Protein AF-A0A812B957-F1 (afdb_monomer_lite)

Organism: Acanthosepion pharaonis (NCBI:txid158019)

pLDDT: mean 71.08, std 25.51, range [27.3, 97.44]

Secondary structure (DSSP, 8-state):
-PPPPHHHHHHHHHHHHHHHHHHHHHHHHHHS-HHHHHHHS-HHHHHHHHHHHHHHHHHHHHHHHHHTT--GGGTTHHHHHHHHHHHHHHHHHHHHHHHSPPP-HHHHHHHHHHHHHHHHHHHHHTTS---------------------------------S--SS---S--------------------

Radius of gyration: 36.89 Å; chains: 1; bounding box: 122×68×80 Å

Structure (mmCIF, N/CA/C/O backbone):
data_AF-A0A812B957-F1
#
_entry.id   AF-A0A812B957-F1
#
loop_
_atom_site.group_PDB
_atom_site.id
_atom_site.type_symbol
_atom_site.label_atom_id
_atom_site.label_alt_id
_atom_site.label_comp_id
_atom_site.label_asym_id
_atom_site.label_entity_id
_atom_site.label_seq_id
_atom_site.pdbx_PDB_ins_code
_atom_site.Cartn_x
_atom_site.Cartn_y
_atom_site.Cartn_z
_atom_site.occupancy
_atom_site.B_iso_or_equiv
_atom_site.auth_seq_id
_atom_site.auth_comp_id
_atom_site.auth_asym_id
_atom_site.auth_atom_id
_atom_site.pdbx_PDB_model_num
ATOM 1 N N . MET A 1 1 ? -21.033 13.337 32.435 1.00 43.12 1 MET A N 1
ATOM 2 C CA . MET A 1 1 ? -20.488 12.482 31.359 1.00 43.12 1 MET A CA 1
ATOM 3 C C . MET A 1 1 ? -20.716 11.052 31.798 1.00 43.12 1 MET A C 1
ATOM 5 O O . MET A 1 1 ? -20.382 10.758 32.932 1.00 43.12 1 MET A O 1
ATOM 9 N N . LYS A 1 2 ? -21.386 10.216 30.996 1.00 62.38 2 LYS A N 1
ATOM 10 C CA . LYS A 1 2 ? -21.553 8.799 31.351 1.00 62.38 2 LYS A CA 1
ATOM 11 C C . LYS A 1 2 ? -20.165 8.168 31.357 1.00 62.38 2 LYS A C 1
ATOM 13 O O . LYS A 1 2 ? -19.457 8.307 30.361 1.00 62.38 2 LYS A O 1
ATOM 18 N N . ASP A 1 3 ? -19.783 7.557 32.470 1.00 81.88 3 ASP A N 1
ATOM 19 C CA . ASP A 1 3 ? -18.503 6.872 32.589 1.00 81.88 3 ASP A CA 1
ATOM 20 C C . ASP A 1 3 ? -18.354 5.844 31.466 1.00 81.88 3 ASP A C 1
ATOM 22 O O . ASP A 1 3 ? -19.276 5.077 31.172 1.00 81.88 3 ASP A O 1
ATOM 26 N N . ILE A 1 4 ? -17.200 5.875 30.799 1.00 83.06 4 ILE A N 1
ATOM 27 C CA . ILE A 1 4 ? -16.854 4.894 29.771 1.00 83.06 4 ILE A CA 1
ATOM 28 C C . ILE A 1 4 ? -16.845 3.512 30.449 1.00 83.06 4 ILE A C 1
ATOM 30 O O . ILE A 1 4 ? -16.184 3.378 31.488 1.00 83.06 4 ILE A O 1
ATOM 34 N N . PRO A 1 5 ? -17.542 2.499 29.893 1.00 89.56 5 PRO A N 1
ATOM 35 C CA . PRO A 1 5 ? -17.554 1.143 30.440 1.00 89.56 5 PRO A CA 1
ATOM 36 C C . PRO A 1 5 ? -16.132 0.630 30.685 1.00 89.56 5 PRO A C 1
ATOM 38 O O . PRO A 1 5 ? -15.251 0.830 29.843 1.00 89.56 5 PRO A O 1
ATOM 41 N N . SER A 1 6 ? -15.890 -0.005 31.834 1.00 85.81 6 SER A N 1
ATOM 42 C CA . SER A 1 6 ? -14.558 -0.498 32.219 1.00 85.81 6 SER A CA 1
ATOM 43 C C . SER A 1 6 ? -13.966 -1.457 31.191 1.00 85.81 6 SER A C 1
ATOM 45 O O . SER A 1 6 ? -12.766 -1.414 30.946 1.00 85.81 6 SER A O 1
ATOM 47 N N . GLU A 1 7 ? -14.812 -2.238 30.523 1.00 87.44 7 GLU A N 1
ATOM 48 C CA . GLU A 1 7 ? -14.444 -3.206 29.488 1.00 87.44 7 GLU A CA 1
ATOM 49 C C . GLU A 1 7 ? -13.836 -2.540 28.241 1.00 87.44 7 GLU A C 1
ATOM 51 O O . GLU A 1 7 ? -13.095 -3.170 27.488 1.00 87.44 7 GLU A O 1
ATOM 56 N N . LEU A 1 8 ? -14.145 -1.259 28.004 1.00 88.94 8 LEU A N 1
ATOM 57 C CA . LEU A 1 8 ? -13.665 -0.510 26.842 1.00 88.94 8 LEU A CA 1
ATOM 58 C C . LEU A 1 8 ? -12.416 0.318 27.136 1.00 88.94 8 LEU A C 1
ATOM 60 O O . LEU A 1 8 ? -11.743 0.735 26.193 1.00 88.94 8 LEU A O 1
ATOM 64 N N . LYS A 1 9 ? -12.094 0.553 28.414 1.00 90.50 9 LYS A N 1
ATOM 65 C CA . LYS A 1 9 ? -10.955 1.394 28.808 1.00 90.50 9 LYS A CA 1
ATOM 66 C C . LYS A 1 9 ? -9.638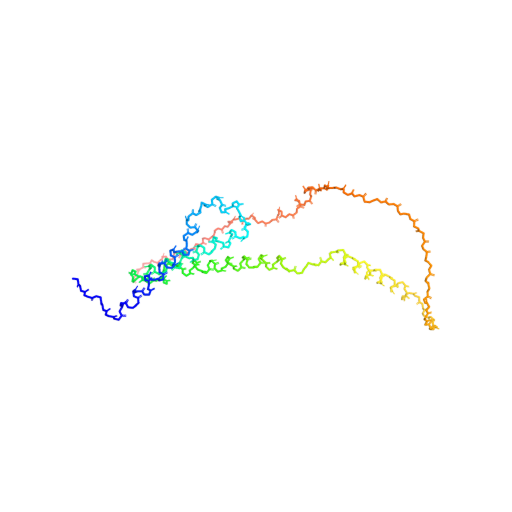 0.822 28.292 1.00 90.50 9 LYS A C 1
ATOM 68 O O . LYS A 1 9 ? -8.868 1.560 27.686 1.00 90.50 9 LYS A O 1
ATOM 73 N N . ASP A 1 10 ? -9.441 -0.487 28.425 1.00 92.12 10 ASP A N 1
ATOM 74 C CA . ASP A 1 10 ? -8.227 -1.160 27.950 1.00 92.12 10 ASP A CA 1
ATOM 75 C C . ASP A 1 10 ? -8.121 -1.121 26.420 1.00 92.12 10 ASP A C 1
ATOM 77 O O . ASP A 1 10 ? -7.070 -0.813 25.863 1.00 92.12 10 ASP A O 1
ATOM 81 N N . SER A 1 11 ? -9.231 -1.369 25.717 1.00 90.94 11 SER A N 1
ATOM 82 C CA . SER A 1 11 ? -9.268 -1.304 24.248 1.00 90.94 11 SER A CA 1
ATOM 83 C C . SER A 1 11 ? -8.977 0.106 23.729 1.00 90.94 11 SER A C 1
ATOM 85 O O . SER A 1 11 ? -8.295 0.263 22.716 1.00 90.94 11 SER A O 1
ATOM 87 N N . LEU A 1 12 ? -9.472 1.133 24.425 1.00 91.69 12 LEU A N 1
ATOM 88 C CA . LEU A 1 12 ? -9.232 2.529 24.081 1.00 91.69 12 LEU A CA 1
ATOM 89 C C . LEU A 1 12 ? -7.782 2.939 24.358 1.00 91.69 12 LEU A C 1
ATOM 91 O O . LEU A 1 12 ? -7.172 3.574 23.502 1.00 91.69 12 LEU A O 1
ATOM 95 N N . ALA A 1 13 ? -7.220 2.532 25.499 1.00 93.19 13 ALA A N 1
ATOM 96 C CA . ALA A 1 13 ? -5.814 2.767 25.825 1.00 93.19 13 ALA A CA 1
ATOM 97 C C . ALA A 1 13 ? -4.881 2.108 24.793 1.00 93.19 13 ALA A C 1
ATOM 99 O O . ALA A 1 13 ? -3.952 2.742 24.297 1.00 93.19 13 ALA A O 1
ATOM 100 N N . ASN A 1 14 ? -5.183 0.871 24.387 1.00 94.56 14 ASN A N 1
ATOM 101 C CA . ASN A 1 14 ? -4.431 0.171 23.344 1.00 94.56 14 ASN A CA 1
ATOM 102 C C . ASN A 1 14 ? -4.531 0.871 21.980 1.00 94.56 14 ASN A C 1
ATOM 104 O O . ASN A 1 14 ? -3.543 0.937 21.244 1.00 94.56 14 ASN A O 1
ATOM 108 N N . LEU A 1 15 ? -5.714 1.387 21.625 1.00 92.75 15 LEU A N 1
ATOM 109 C CA . LEU A 1 15 ? -5.907 2.139 20.385 1.00 92.75 15 LEU A CA 1
ATOM 110 C C . LEU A 1 15 ? -5.091 3.438 20.395 1.00 92.75 15 LEU A C 1
ATOM 112 O O . LEU A 1 15 ? -4.411 3.726 19.413 1.00 92.75 15 LEU A O 1
ATOM 116 N N . ASP A 1 16 ? -5.130 4.188 21.494 1.00 94.12 16 ASP A N 1
ATOM 117 C CA . ASP A 1 16 ? -4.388 5.441 21.665 1.00 94.12 16 ASP A CA 1
ATOM 118 C C . ASP A 1 16 ? -2.869 5.225 21.593 1.00 94.12 16 ASP A C 1
ATOM 120 O O . ASP A 1 16 ? -2.165 5.903 20.837 1.00 94.12 16 ASP A O 1
ATOM 124 N N . GLN A 1 17 ? -2.367 4.188 22.273 1.00 96.88 17 GLN A N 1
ATOM 125 C CA . GLN A 1 17 ? -0.964 3.789 22.185 1.00 96.88 17 GLN A CA 1
ATOM 126 C C . GLN A 1 17 ? -0.577 3.395 20.752 1.00 96.88 17 GLN A C 1
ATOM 128 O O . GLN A 1 17 ? 0.467 3.818 20.254 1.00 96.88 17 GLN A O 1
ATOM 133 N N . SER A 1 18 ? -1.425 2.624 20.064 1.00 95.00 18 SER A N 1
ATOM 134 C CA . SER A 1 18 ? -1.177 2.207 18.678 1.00 95.00 18 SER A CA 1
ATOM 135 C C . SER A 1 18 ? -1.152 3.398 17.714 1.00 95.00 18 SER A C 1
ATOM 137 O O . SER A 1 18 ? -0.324 3.438 16.805 1.00 95.00 18 SER A O 1
ATOM 139 N N . LEU A 1 19 ? -2.034 4.385 17.906 1.00 93.88 19 LEU A N 1
ATOM 140 C CA . LEU A 1 19 ? -2.069 5.611 17.100 1.00 93.88 19 LEU A CA 1
ATOM 141 C C . LEU A 1 19 ? -0.861 6.513 17.372 1.00 93.88 19 LEU A C 1
ATOM 143 O O . LEU A 1 19 ? -0.309 7.078 16.427 1.00 93.88 19 LEU A O 1
ATOM 147 N N . SER A 1 20 ? -0.415 6.599 18.625 1.00 95.50 20 SER A N 1
ATOM 148 C CA . SER A 1 20 ? 0.797 7.336 19.002 1.00 95.50 20 SER A CA 1
ATOM 149 C C . SER A 1 20 ? 2.038 6.734 18.339 1.00 95.50 20 SER A C 1
ATOM 151 O O . SER A 1 20 ? 2.768 7.433 17.635 1.00 95.50 20 SER A O 1
ATOM 153 N N . GLN A 1 21 ? 2.210 5.411 18.442 1.00 95.50 21 GLN A N 1
ATOM 154 C CA . GLN A 1 21 ? 3.292 4.685 17.763 1.00 95.50 21 GLN A CA 1
ATOM 155 C C . GLN A 1 21 ? 3.228 4.848 16.242 1.00 95.50 21 GLN A C 1
ATOM 157 O O . GLN A 1 21 ? 4.256 4.977 15.576 1.00 95.50 21 GLN A O 1
ATOM 162 N N . LEU A 1 22 ? 2.027 4.838 15.660 1.00 93.06 22 LEU A N 1
ATOM 163 C CA . LEU A 1 22 ? 1.859 5.082 14.233 1.00 93.06 22 LEU A CA 1
ATOM 164 C C . LEU A 1 22 ? 2.339 6.491 13.854 1.00 93.06 22 LEU A C 1
ATOM 166 O O . LEU A 1 22 ? 3.080 6.634 12.886 1.00 93.06 22 LEU A O 1
ATOM 170 N N . GLY A 1 23 ? 1.965 7.519 14.618 1.00 91.50 23 GLY A N 1
ATOM 171 C CA . GLY A 1 23 ? 2.410 8.894 14.386 1.00 91.50 23 GLY A CA 1
ATOM 172 C C . GLY A 1 23 ? 3.934 9.035 14.413 1.00 91.50 23 GLY A C 1
ATOM 173 O O . GLY A 1 23 ? 4.514 9.625 13.500 1.00 91.50 23 GLY A O 1
ATOM 174 N N . GLU A 1 24 ? 4.590 8.425 15.399 1.00 94.12 24 GLU A N 1
ATOM 175 C CA . GLU A 1 24 ? 6.054 8.418 15.518 1.00 94.12 24 GLU A CA 1
ATOM 176 C C . GLU A 1 24 ? 6.730 7.733 14.323 1.00 94.12 24 GLU A C 1
ATOM 178 O O . GLU A 1 24 ? 7.650 8.292 13.723 1.00 94.12 24 GLU A O 1
ATOM 183 N N . ASN A 1 25 ? 6.227 6.566 13.912 1.00 91.19 25 ASN A N 1
ATOM 184 C CA . ASN A 1 25 ? 6.769 5.816 12.776 1.00 91.19 25 ASN A CA 1
ATOM 185 C C . ASN A 1 25 ? 6.595 6.547 11.431 1.00 91.19 25 ASN A C 1
ATOM 187 O O . ASN A 1 25 ? 7.415 6.381 10.527 1.00 91.19 25 ASN A O 1
ATOM 191 N N . PHE A 1 26 ? 5.539 7.354 11.280 1.00 89.25 26 PHE A N 1
ATOM 192 C CA . PHE A 1 26 ? 5.269 8.124 10.058 1.00 89.25 26 PHE A CA 1
ATOM 193 C C . PHE A 1 26 ? 5.920 9.512 10.050 1.00 89.25 26 PHE A C 1
ATOM 195 O O . PHE A 1 26 ? 6.087 10.088 8.974 1.00 89.25 26 PHE A O 1
ATOM 202 N N . SER A 1 27 ? 6.340 10.029 11.208 1.00 90.06 27 SER A N 1
ATOM 203 C CA . SER A 1 27 ? 7.040 11.311 11.353 1.00 90.06 27 SER A CA 1
ATOM 204 C C . SER A 1 27 ? 8.158 11.552 10.320 1.00 90.06 27 SER A C 1
ATOM 206 O O . SER A 1 27 ? 8.120 12.592 9.652 1.00 90.06 27 SER A O 1
ATOM 208 N N . PRO A 1 28 ? 9.107 10.620 10.076 1.00 88.06 28 PRO A N 1
ATOM 209 C CA . PRO A 1 28 ? 10.160 10.839 9.079 1.00 88.06 28 PRO A CA 1
ATOM 210 C C . PRO A 1 28 ? 9.620 10.953 7.645 1.00 88.06 28 PRO A C 1
ATOM 212 O O . PRO A 1 28 ? 10.145 11.720 6.839 1.00 88.06 28 PRO A O 1
ATOM 215 N N . LEU A 1 29 ? 8.552 10.223 7.318 1.00 83.50 29 LEU A N 1
ATOM 216 C CA . LEU A 1 29 ? 7.937 10.259 5.992 1.00 83.50 29 LEU A CA 1
ATOM 217 C C . LEU A 1 29 ? 7.136 11.550 5.780 1.00 83.50 29 LEU A C 1
ATOM 219 O O . LEU A 1 29 ? 7.161 12.108 4.690 1.00 83.50 29 LEU A O 1
ATOM 223 N N . LEU A 1 30 ? 6.451 12.043 6.814 1.00 85.31 30 LEU A N 1
ATOM 224 C CA . LEU A 1 30 ? 5.652 13.272 6.743 1.00 85.31 30 LEU A CA 1
ATOM 225 C C . LEU A 1 30 ? 6.501 14.549 6.821 1.00 85.31 30 LEU A C 1
ATOM 227 O O . LEU A 1 30 ? 6.099 15.579 6.286 1.00 85.31 30 LEU A O 1
ATOM 231 N N . SER A 1 31 ? 7.666 14.484 7.470 1.00 87.00 31 SER A N 1
ATOM 232 C CA . SER A 1 31 ? 8.586 15.623 7.610 1.00 87.00 31 SER A CA 1
ATOM 233 C C . SER A 1 31 ? 9.463 15.847 6.375 1.00 87.00 31 SER A C 1
ATOM 235 O O . SER A 1 31 ? 10.067 16.908 6.233 1.00 87.00 31 SER A O 1
ATOM 237 N N . THR A 1 32 ? 9.567 14.858 5.486 1.00 82.38 32 THR A N 1
ATOM 238 C CA . THR A 1 32 ? 10.382 14.953 4.271 1.00 82.38 32 THR A CA 1
ATOM 239 C C . THR A 1 32 ? 9.562 15.498 3.104 1.00 82.38 32 THR A C 1
ATOM 241 O O . THR A 1 32 ? 8.434 15.079 2.847 1.00 82.38 32 THR A O 1
ATOM 244 N N . VAL A 1 33 ? 10.132 16.444 2.354 1.00 79.56 33 VAL A N 1
ATOM 245 C CA . VAL A 1 33 ? 9.499 16.961 1.135 1.00 79.56 33 VAL A CA 1
ATOM 246 C C . VAL A 1 33 ? 9.547 15.873 0.058 1.00 79.56 33 VAL A C 1
ATOM 248 O O . VAL A 1 33 ? 10.618 15.346 -0.239 1.00 79.56 33 VAL A O 1
ATOM 251 N N . GLN A 1 34 ? 8.412 15.562 -0.582 1.00 75.81 34 GLN A N 1
ATOM 252 C CA . GLN A 1 34 ? 8.343 14.514 -1.619 1.00 75.81 34 GLN A CA 1
ATOM 253 C C . GLN A 1 34 ? 9.386 14.690 -2.736 1.00 75.81 34 GLN A C 1
ATOM 255 O O . GLN A 1 34 ? 9.942 13.706 -3.210 1.00 75.81 34 GLN A O 1
ATOM 260 N N . SER A 1 35 ? 9.689 15.933 -3.122 1.00 75.69 35 SER A N 1
ATOM 261 C CA . SER A 1 35 ? 10.716 16.254 -4.125 1.00 75.69 35 SER A CA 1
ATOM 262 C C . SER A 1 35 ? 12.117 15.768 -3.720 1.00 75.69 35 SER A C 1
ATOM 264 O O . SER A 1 35 ? 12.857 15.221 -4.534 1.00 75.69 35 SER A O 1
ATOM 266 N N . GLU A 1 36 ? 12.473 15.891 -2.438 1.00 79.44 36 GLU A N 1
ATOM 267 C CA . GLU A 1 36 ? 13.758 15.407 -1.920 1.00 79.44 36 GLU A CA 1
ATOM 268 C C . GLU A 1 36 ? 13.812 13.885 -1.808 1.00 79.44 36 GLU A C 1
ATOM 270 O O . GLU A 1 36 ? 14.880 13.284 -1.900 1.00 79.44 36 GLU A O 1
ATOM 275 N N . LEU A 1 37 ? 12.663 13.251 -1.587 1.00 78.12 37 LEU A N 1
ATOM 276 C CA . LEU A 1 37 ? 12.558 11.800 -1.541 1.00 78.12 37 LEU A CA 1
ATOM 277 C C . LEU A 1 37 ? 12.755 11.214 -2.950 1.00 78.12 37 LEU A C 1
ATOM 279 O O . LEU A 1 37 ? 13.508 10.259 -3.132 1.00 78.12 37 LEU A O 1
ATOM 283 N N . GLN A 1 38 ? 12.161 11.851 -3.962 1.00 76.69 38 GLN A N 1
ATOM 284 C CA . GLN A 1 38 ? 12.287 11.464 -5.372 1.00 76.69 38 GLN A CA 1
ATOM 285 C C . GLN A 1 38 ? 13.713 11.582 -5.918 1.00 76.69 38 GLN A C 1
ATOM 287 O O . GLN A 1 38 ? 14.093 10.796 -6.781 1.00 76.69 38 GLN A O 1
ATOM 292 N N . SER A 1 39 ? 14.514 12.530 -5.425 1.00 82.12 39 SER A N 1
ATOM 293 C CA . SER A 1 39 ? 15.904 12.683 -5.872 1.00 82.12 39 SER A CA 1
ATOM 294 C C . SER A 1 39 ? 16.872 11.684 -5.230 1.00 82.12 39 SER A C 1
ATOM 296 O O . SER A 1 39 ? 17.929 11.415 -5.798 1.00 82.12 39 SER A O 1
ATOM 298 N N . LYS A 1 40 ? 16.529 11.122 -4.063 1.00 85.19 40 LYS A N 1
ATOM 299 C CA . LYS A 1 40 ? 17.400 10.217 -3.289 1.00 85.19 40 LYS A CA 1
ATOM 300 C C . LYS A 1 40 ? 17.150 8.731 -3.562 1.00 85.19 40 LYS A C 1
ATOM 302 O O . LYS A 1 40 ? 18.025 7.917 -3.281 1.00 85.19 40 LYS A O 1
ATOM 307 N N . LEU A 1 41 ? 15.968 8.365 -4.060 1.00 86.62 41 LEU A N 1
ATOM 308 C CA . LEU A 1 41 ? 15.533 6.971 -4.200 1.00 86.62 41 LEU A CA 1
ATOM 309 C C . LEU A 1 41 ? 15.565 6.488 -5.648 1.00 86.62 41 LEU A C 1
ATOM 311 O O . LEU A 1 41 ? 15.236 7.217 -6.583 1.00 86.62 41 LEU A O 1
ATOM 315 N N . ASN A 1 42 ? 15.881 5.204 -5.835 1.00 90.56 42 ASN A N 1
ATOM 316 C CA . ASN A 1 42 ? 15.694 4.572 -7.135 1.00 90.56 42 ASN A CA 1
ATOM 317 C C . ASN A 1 42 ? 14.196 4.503 -7.486 1.00 90.56 42 ASN A C 1
ATOM 319 O O . ASN A 1 42 ? 13.376 4.291 -6.589 1.00 90.56 42 ASN A O 1
ATOM 323 N N . PRO A 1 43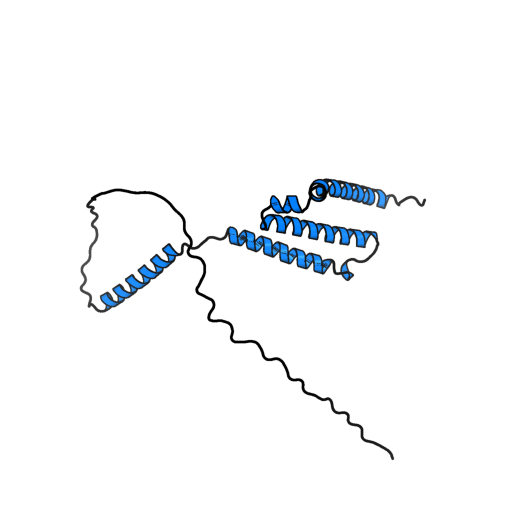 ? 13.811 4.521 -8.777 1.00 91.31 43 PRO A N 1
ATOM 324 C CA . PRO A 1 43 ? 12.401 4.440 -9.179 1.00 91.31 43 PRO A CA 1
ATOM 325 C C . PRO A 1 43 ? 11.654 3.223 -8.606 1.00 91.31 43 PRO A C 1
ATOM 327 O O . PRO A 1 43 ? 10.464 3.279 -8.306 1.00 91.31 43 PRO A O 1
ATOM 330 N N . LEU A 1 44 ? 12.362 2.105 -8.426 1.00 92.06 44 LEU A N 1
ATOM 331 C CA . LEU A 1 44 ? 11.813 0.891 -7.826 1.00 92.06 44 LEU A CA 1
ATOM 332 C C . LEU A 1 44 ? 11.567 1.037 -6.317 1.00 92.06 44 LEU A C 1
ATOM 334 O O . LEU A 1 44 ? 10.578 0.523 -5.802 1.00 92.06 44 LEU A O 1
ATOM 338 N N . GLU A 1 45 ? 12.466 1.713 -5.605 1.00 91.25 45 GLU A N 1
ATOM 339 C CA . GLU A 1 45 ? 12.337 1.954 -4.166 1.00 91.25 45 GLU A CA 1
ATOM 340 C C . GLU A 1 45 ? 11.248 2.989 -3.897 1.00 91.25 45 GLU A C 1
ATOM 342 O O . GLU A 1 45 ? 10.419 2.783 -3.014 1.00 91.25 45 GLU A O 1
ATOM 347 N N . GLN A 1 46 ? 11.168 4.025 -4.733 1.00 91.38 46 GLN A N 1
ATOM 348 C CA . GLN A 1 46 ? 10.078 4.993 -4.711 1.00 91.38 46 GLN A CA 1
ATOM 349 C C . GLN A 1 46 ? 8.714 4.303 -4.866 1.00 91.38 46 GLN A C 1
ATOM 351 O O . GLN A 1 46 ? 7.827 4.499 -4.039 1.00 91.38 46 GLN A O 1
ATOM 356 N N . ALA A 1 47 ? 8.569 3.407 -5.849 1.00 93.19 47 ALA A N 1
ATOM 357 C CA . ALA A 1 47 ? 7.327 2.659 -6.043 1.00 93.19 47 ALA A CA 1
ATOM 358 C C . ALA A 1 47 ? 6.934 1.817 -4.813 1.00 93.19 47 ALA A C 1
ATOM 360 O O . ALA A 1 47 ? 5.747 1.653 -4.530 1.00 93.19 47 ALA A O 1
ATOM 361 N N . LYS A 1 48 ? 7.907 1.281 -4.061 1.00 93.44 48 LYS A N 1
ATOM 362 C CA . LYS A 1 48 ? 7.627 0.561 -2.807 1.00 93.44 48 LYS A CA 1
ATOM 363 C C . LYS A 1 48 ? 7.117 1.497 -1.720 1.00 93.44 48 LYS A C 1
ATOM 365 O O . LYS A 1 48 ? 6.138 1.151 -1.063 1.00 93.44 48 LYS A O 1
ATOM 370 N N . VAL A 1 49 ? 7.765 2.648 -1.536 1.00 91.81 49 VAL A N 1
ATOM 371 C CA . VAL A 1 49 ? 7.345 3.652 -0.548 1.00 91.81 49 VAL A CA 1
ATOM 372 C C . VAL A 1 49 ? 5.919 4.110 -0.849 1.00 91.81 49 VAL A C 1
ATOM 374 O O . VAL A 1 49 ? 5.067 4.054 0.038 1.00 91.81 49 VAL A O 1
ATOM 377 N N . ASP A 1 50 ? 5.626 4.437 -2.108 1.00 91.44 50 ASP A N 1
ATOM 378 C CA . ASP A 1 50 ? 4.290 4.857 -2.540 1.00 91.44 50 ASP A CA 1
ATOM 379 C C . ASP A 1 50 ? 3.242 3.755 -2.311 1.00 91.44 50 ASP A C 1
ATOM 381 O O . ASP A 1 50 ? 2.151 4.020 -1.801 1.00 91.44 50 ASP A O 1
ATOM 385 N N . LEU A 1 51 ? 3.564 2.493 -2.620 1.00 94.88 51 LEU A N 1
ATOM 386 C CA . LEU A 1 51 ? 2.648 1.370 -2.382 1.00 94.88 51 LEU A CA 1
ATOM 387 C C . LEU A 1 51 ? 2.350 1.150 -0.899 1.00 94.88 51 LEU A C 1
ATOM 389 O O . LEU A 1 51 ? 1.202 0.864 -0.545 1.00 94.88 51 LEU A O 1
ATOM 393 N N . VAL A 1 52 ? 3.357 1.275 -0.034 1.00 92.56 52 VAL A N 1
ATOM 394 C CA . VAL A 1 52 ? 3.176 1.163 1.418 1.00 92.56 52 VAL A CA 1
ATOM 395 C C . VAL A 1 52 ? 2.374 2.350 1.955 1.00 92.56 52 VAL A C 1
ATOM 397 O O . VAL A 1 52 ? 1.468 2.143 2.761 1.00 92.56 52 VAL A O 1
ATOM 400 N N . ALA A 1 53 ? 2.620 3.568 1.466 1.00 91.88 53 ALA A N 1
ATOM 401 C CA . ALA A 1 53 ? 1.857 4.754 1.851 1.00 91.88 53 ALA A CA 1
ATOM 402 C C . ALA A 1 53 ? 0.372 4.625 1.472 1.00 91.88 53 ALA A C 1
ATOM 404 O O . ALA A 1 53 ? -0.511 4.827 2.308 1.00 91.88 53 ALA A O 1
ATOM 405 N N . VAL A 1 54 ? 0.076 4.200 0.240 1.00 94.25 54 VAL A N 1
ATOM 406 C CA . VAL A 1 54 ? -1.306 3.976 -0.214 1.00 94.25 54 VAL A CA 1
ATOM 407 C C . VAL A 1 54 ? -1.973 2.833 0.565 1.00 94.25 54 VAL A C 1
ATOM 409 O O . VAL A 1 54 ? -3.159 2.926 0.894 1.00 94.25 54 VAL A O 1
ATOM 412 N N . TYR A 1 55 ? -1.234 1.774 0.915 1.00 94.62 55 TYR A N 1
ATOM 413 C CA . TYR A 1 55 ? -1.730 0.712 1.798 1.00 94.62 55 TYR A CA 1
ATOM 414 C C . TYR A 1 55 ? -2.083 1.233 3.194 1.00 94.62 55 TYR A C 1
ATOM 416 O O . TYR A 1 55 ? -3.159 0.920 3.713 1.00 94.62 55 TYR A O 1
ATOM 424 N N . ALA A 1 56 ? -1.214 2.055 3.784 1.00 93.56 56 ALA A N 1
ATOM 425 C CA . ALA A 1 56 ? -1.437 2.652 5.093 1.00 93.56 56 ALA A CA 1
ATOM 426 C C . ALA A 1 56 ? -2.681 3.549 5.096 1.00 93.56 56 ALA A C 1
ATOM 428 O O . ALA A 1 56 ? -3.547 3.377 5.950 1.00 93.56 56 ALA A O 1
ATOM 429 N N . ILE A 1 57 ? -2.833 4.425 4.097 1.00 93.31 57 ILE A N 1
ATOM 430 C CA . ILE A 1 57 ? -4.002 5.311 3.968 1.00 93.31 57 ILE A CA 1
ATOM 431 C C . ILE A 1 57 ? -5.300 4.500 3.869 1.00 93.31 57 ILE A C 1
ATOM 433 O O . ILE A 1 57 ? -6.263 4.790 4.577 1.00 93.31 57 ILE A O 1
ATOM 437 N N . ASN A 1 58 ? -5.333 3.451 3.042 1.00 93.75 58 ASN A N 1
ATOM 438 C CA . ASN A 1 58 ? -6.523 2.603 2.916 1.00 93.75 58 ASN A CA 1
ATOM 439 C C . ASN A 1 58 ? -6.825 1.818 4.202 1.00 93.75 58 ASN A C 1
ATOM 441 O O . ASN A 1 58 ? -7.990 1.637 4.557 1.00 93.75 58 ASN A O 1
ATOM 445 N N . SER A 1 59 ? -5.788 1.386 4.920 1.00 92.06 59 SER A N 1
ATOM 446 C CA . SER A 1 59 ? -5.929 0.698 6.209 1.00 92.06 59 SER A CA 1
ATOM 447 C C . SER A 1 59 ? -6.463 1.636 7.295 1.00 92.06 59 SER A C 1
ATOM 449 O O . SER A 1 59 ? -7.364 1.266 8.047 1.00 92.06 59 SER A O 1
ATOM 451 N N . LEU A 1 60 ? -5.980 2.879 7.335 1.00 92.44 60 LEU A N 1
ATOM 452 C CA . LEU A 1 60 ? -6.484 3.910 8.244 1.00 92.44 60 LEU A CA 1
ATOM 453 C C . LEU A 1 60 ? -7.910 4.317 7.900 1.00 92.44 60 LEU A C 1
ATOM 455 O O . LEU A 1 60 ? -8.733 4.490 8.795 1.00 92.44 60 LEU A O 1
ATOM 459 N N . PHE A 1 61 ? -8.239 4.392 6.613 1.00 92.75 61 PHE A N 1
ATOM 460 C CA . PHE A 1 61 ? -9.606 4.637 6.179 1.00 92.75 61 PHE A CA 1
ATOM 461 C C . PHE A 1 61 ? -10.548 3.503 6.606 1.00 92.75 61 PHE A C 1
ATOM 463 O O . PHE A 1 61 ? -11.657 3.764 7.068 1.00 92.75 61 PHE A O 1
ATOM 470 N N . TRP A 1 62 ? -10.102 2.245 6.536 1.00 91.44 62 TRP A N 1
ATOM 471 C CA . TRP A 1 62 ? -10.855 1.115 7.085 1.00 91.44 62 TRP A CA 1
ATOM 472 C C . TRP A 1 62 ? -11.085 1.266 8.595 1.00 91.44 62 TRP A C 1
ATOM 474 O O . TRP A 1 62 ? -12.210 1.080 9.063 1.00 91.44 62 TRP A O 1
ATOM 484 N N . ALA A 1 63 ? -10.044 1.617 9.357 1.00 91.62 63 ALA A N 1
ATOM 485 C CA . ALA A 1 63 ? -10.152 1.851 10.797 1.00 91.62 63 ALA A CA 1
ATOM 486 C C . ALA A 1 63 ? -11.130 2.996 11.117 1.00 91.62 63 ALA A C 1
ATOM 488 O O . ALA A 1 63 ? -12.015 2.822 11.951 1.00 91.62 63 ALA A O 1
ATOM 489 N N . TYR A 1 64 ? -11.046 4.108 10.385 1.00 93.00 64 TYR A N 1
ATOM 490 C CA . TYR A 1 64 ? -11.957 5.249 10.494 1.00 93.00 64 TYR A CA 1
ATOM 491 C C . TYR A 1 64 ? -13.422 4.865 10.241 1.00 93.00 64 TYR A C 1
ATOM 493 O O . TYR A 1 64 ? -14.321 5.256 10.980 1.00 93.00 64 TYR A O 1
ATOM 501 N N . LEU A 1 65 ? -13.688 4.046 9.223 1.00 92.25 65 LEU A N 1
ATOM 502 C CA . LEU A 1 65 ? -15.049 3.574 8.966 1.00 92.25 65 LEU A CA 1
ATOM 503 C C . LEU A 1 65 ? -15.602 2.754 10.137 1.00 92.25 65 LEU A C 1
ATOM 505 O O . LEU A 1 65 ? -16.765 2.936 10.500 1.00 92.25 65 LEU A O 1
ATOM 509 N N . ASN A 1 66 ? -14.768 1.911 10.753 1.00 89.81 66 ASN A N 1
ATOM 510 C CA . ASN A 1 66 ? -15.174 1.126 11.918 1.00 89.81 66 ASN A CA 1
ATOM 511 C C . ASN A 1 66 ? -15.467 2.011 13.135 1.00 89.81 66 ASN A C 1
ATOM 513 O O . ASN A 1 66 ? -16.449 1.752 13.827 1.00 89.81 66 ASN A O 1
ATOM 517 N N . THR A 1 67 ? -14.677 3.062 13.385 1.00 90.31 67 THR A N 1
ATOM 518 C CA . THR A 1 67 ? -14.923 3.974 14.519 1.00 90.31 67 THR A CA 1
ATOM 519 C C . THR A 1 67 ? -16.185 4.813 14.325 1.00 90.31 67 THR A C 1
ATOM 521 O O . THR A 1 67 ? -16.868 5.123 15.297 1.00 90.31 67 THR A O 1
ATOM 524 N N . CYS A 1 68 ? -16.566 5.107 13.080 1.00 90.81 68 CYS A N 1
ATOM 525 C CA . CYS A 1 68 ? -17.857 5.718 12.759 1.00 90.81 68 CYS A CA 1
ATOM 526 C C . CYS A 1 68 ? -19.045 4.733 12.792 1.00 90.81 68 CYS A C 1
ATOM 528 O O . CYS A 1 68 ? -20.172 5.142 12.513 1.00 90.81 68 CYS A O 1
ATOM 530 N N . GLY A 1 69 ? -18.821 3.441 13.064 1.00 89.00 69 GLY A N 1
ATOM 531 C CA . GLY A 1 69 ? -19.865 2.409 13.030 1.00 89.00 69 GLY A CA 1
ATOM 532 C C . GLY A 1 69 ? -20.360 2.062 11.619 1.00 89.00 69 GLY A C 1
ATOM 533 O O . GLY A 1 69 ? -21.441 1.495 11.457 1.00 89.00 69 GLY A O 1
ATOM 534 N N . LEU A 1 70 ? -19.598 2.405 10.576 1.00 87.88 70 LEU A N 1
ATOM 535 C CA . LEU A 1 70 ? -19.956 2.172 9.176 1.00 87.88 70 LEU A CA 1
ATOM 536 C C . LEU A 1 70 ? -19.284 0.897 8.667 1.00 87.88 70 LEU A C 1
ATOM 538 O O . LEU A 1 70 ? -18.074 0.737 8.778 1.00 87.88 70 LEU A O 1
ATOM 542 N N . ASN A 1 71 ? -20.045 0.007 8.025 1.00 84.75 71 ASN A N 1
ATOM 543 C CA . ASN A 1 71 ? -19.485 -1.238 7.499 1.00 84.75 71 ASN A CA 1
ATOM 544 C C . ASN A 1 71 ? -18.538 -0.964 6.303 1.00 84.75 71 ASN A C 1
ATOM 546 O O . ASN A 1 71 ? -18.999 -0.500 5.252 1.00 84.75 71 ASN A O 1
ATOM 550 N N . PRO A 1 72 ? -17.235 -1.289 6.403 1.00 78.06 72 PRO A N 1
ATOM 551 C CA . PRO A 1 72 ? -16.256 -1.003 5.353 1.00 78.06 72 PRO A CA 1
ATOM 552 C C . PRO A 1 72 ? -16.417 -1.890 4.111 1.00 78.06 72 PRO A C 1
ATOM 554 O O . PRO A 1 72 ? -15.976 -1.517 3.021 1.00 78.06 72 PRO A O 1
ATOM 557 N N . LYS A 1 73 ? -17.097 -3.040 4.229 1.00 75.88 73 LYS A N 1
ATOM 558 C CA . LYS A 1 73 ? -17.253 -4.009 3.129 1.00 75.88 73 LYS A CA 1
ATOM 559 C C . LYS A 1 73 ? -18.039 -3.451 1.936 1.00 75.88 73 LYS A C 1
ATOM 561 O O . LYS A 1 73 ? -17.817 -3.899 0.816 1.00 75.88 73 LYS A O 1
ATOM 566 N N . GLY A 1 74 ? -18.925 -2.477 2.159 1.00 73.38 74 GLY A N 1
ATOM 567 C CA . GLY A 1 74 ? -19.753 -1.869 1.109 1.00 73.38 74 GLY A CA 1
ATOM 568 C C . GLY A 1 74 ? -19.124 -0.668 0.395 1.00 73.38 74 GLY A C 1
ATOM 569 O O . GLY A 1 74 ? -19.685 -0.200 -0.589 1.00 73.38 74 GLY A O 1
ATOM 570 N N . LYS A 1 75 ? -17.981 -0.150 0.868 1.00 73.25 75 LYS A N 1
ATOM 571 C CA . LYS A 1 75 ? -17.430 1.150 0.430 1.00 73.25 75 LYS A CA 1
ATOM 572 C C . LYS A 1 75 ? -16.226 1.059 -0.515 1.00 73.25 75 LYS A C 1
ATOM 574 O O . LYS A 1 75 ? -15.492 2.025 -0.662 1.00 73.25 75 LYS A O 1
ATOM 579 N N . GLY A 1 76 ? -15.981 -0.102 -1.125 1.00 83.00 76 GLY A N 1
ATOM 580 C CA . GLY A 1 76 ? -14.910 -0.273 -2.119 1.00 83.00 76 GLY A CA 1
ATOM 581 C C . GLY A 1 76 ? -13.485 -0.370 -1.558 1.00 83.00 76 GLY A C 1
ATOM 582 O O . GLY A 1 76 ? -12.565 -0.644 -2.320 1.00 83.00 76 GLY A O 1
ATOM 583 N N . VAL A 1 77 ? -13.281 -0.255 -0.239 1.00 88.25 77 VAL A N 1
ATOM 584 C CA . VAL A 1 77 ? -11.941 -0.355 0.383 1.00 88.25 77 VAL A CA 1
ATOM 585 C C . VAL A 1 77 ? -11.267 -1.692 0.070 1.00 88.25 77 VAL A C 1
ATOM 587 O O . VAL A 1 77 ? -10.073 -1.752 -0.201 1.00 88.25 77 VAL A O 1
ATOM 590 N N . LYS A 1 78 ? -12.046 -2.780 0.026 1.00 87.12 78 LYS A N 1
ATOM 591 C CA . LYS A 1 78 ? -11.540 -4.099 -0.375 1.00 87.12 78 LYS A CA 1
ATOM 592 C C . LYS A 1 78 ? -10.966 -4.087 -1.798 1.00 87.12 78 LYS A C 1
ATOM 594 O O . LYS A 1 78 ? -9.904 -4.652 -2.024 1.00 87.12 78 LYS A O 1
ATOM 599 N N . THR A 1 79 ? -11.642 -3.420 -2.732 1.00 92.06 79 THR A N 1
ATOM 600 C CA . THR A 1 79 ? -11.175 -3.289 -4.116 1.00 92.06 79 THR A CA 1
ATOM 601 C C . THR A 1 79 ? -9.849 -2.538 -4.176 1.00 92.06 79 THR A C 1
ATOM 603 O O . THR A 1 79 ? -8.951 -2.961 -4.898 1.00 92.06 79 THR A O 1
ATOM 606 N N . GLU A 1 80 ? -9.688 -1.475 -3.387 1.00 93.00 80 GLU A N 1
ATOM 607 C CA . GLU A 1 80 ? -8.416 -0.749 -3.300 1.00 93.00 80 GLU A CA 1
ATOM 608 C C . GLU A 1 80 ? -7.293 -1.619 -2.721 1.00 93.00 80 GLU A C 1
ATOM 610 O O . GLU A 1 80 ? -6.198 -1.659 -3.279 1.00 93.00 80 GLU A O 1
ATOM 615 N N . LEU A 1 81 ? -7.568 -2.411 -1.682 1.00 92.00 81 LEU A N 1
ATOM 616 C CA . LEU A 1 81 ? -6.589 -3.362 -1.140 1.00 92.00 81 LEU A CA 1
ATOM 617 C C . LEU A 1 81 ? -6.180 -4.436 -2.164 1.00 92.00 81 LEU A C 1
ATOM 619 O O . LEU A 1 81 ? -4.996 -4.770 -2.268 1.00 92.00 81 LEU A O 1
ATOM 623 N N . ASP A 1 82 ? -7.127 -4.948 -2.953 1.00 93.88 82 ASP A N 1
ATOM 624 C CA . ASP A 1 82 ? -6.844 -5.916 -4.021 1.00 93.88 82 ASP A CA 1
ATOM 625 C C . ASP A 1 82 ? -6.011 -5.284 -5.157 1.00 93.88 82 ASP A C 1
ATOM 627 O O . ASP A 1 82 ? -5.079 -5.911 -5.681 1.00 93.88 82 ASP A O 1
ATOM 631 N N . ARG A 1 83 ? -6.272 -4.013 -5.500 1.00 95.44 83 ARG A N 1
ATOM 632 C CA . ARG A 1 83 ? -5.446 -3.243 -6.448 1.00 95.44 83 ARG A CA 1
ATOM 633 C C . ARG A 1 83 ? -4.017 -3.095 -5.933 1.00 95.44 83 ARG A C 1
ATOM 635 O O . ARG A 1 83 ? -3.078 -3.421 -6.656 1.00 95.44 83 ARG A O 1
ATOM 642 N N . ILE A 1 84 ? -3.841 -2.674 -4.682 1.00 96.06 84 ILE A N 1
ATOM 643 C CA . ILE A 1 84 ? -2.519 -2.507 -4.060 1.00 96.06 84 ILE A CA 1
ATOM 644 C C . ILE A 1 84 ? -1.750 -3.827 -4.054 1.00 96.06 84 ILE A C 1
ATOM 646 O O . ILE A 1 84 ? -0.590 -3.861 -4.464 1.00 96.06 84 ILE A O 1
ATOM 650 N N . ARG A 1 85 ? -2.400 -4.936 -3.674 1.00 95.81 85 ARG A N 1
ATOM 651 C CA . ARG A 1 85 ? -1.786 -6.272 -3.706 1.00 95.81 85 ARG A CA 1
ATOM 652 C C . ARG A 1 85 ? -1.294 -6.639 -5.106 1.00 95.81 85 ARG A C 1
ATOM 654 O O . ARG A 1 85 ? -0.198 -7.178 -5.251 1.00 95.81 85 ARG A O 1
ATOM 661 N N . THR A 1 86 ? -2.079 -6.319 -6.131 1.00 97.44 86 THR A N 1
ATOM 662 C CA . THR A 1 86 ? -1.699 -6.550 -7.532 1.00 97.44 86 THR A CA 1
ATOM 663 C C . THR A 1 86 ? -0.424 -5.783 -7.891 1.00 97.44 86 THR A C 1
ATOM 665 O O . THR A 1 86 ? 0.502 -6.359 -8.464 1.00 97.44 86 THR A O 1
ATOM 668 N N . TYR A 1 87 ? -0.323 -4.510 -7.502 1.00 97.12 87 TYR A N 1
ATOM 669 C CA . TYR A 1 87 ? 0.877 -3.708 -7.758 1.00 97.12 87 TYR A CA 1
ATOM 670 C C . TYR A 1 87 ? 2.087 -4.142 -6.921 1.00 97.12 87 TYR A C 1
ATOM 672 O O . TYR A 1 87 ? 3.198 -4.177 -7.444 1.00 97.12 87 TYR A O 1
ATOM 680 N N . MET A 1 88 ? 1.893 -4.555 -5.666 1.00 96.19 88 MET A N 1
ATOM 681 C CA . MET A 1 88 ? 2.970 -5.132 -4.851 1.00 96.19 88 MET A CA 1
ATOM 682 C C . MET A 1 88 ? 3.530 -6.412 -5.479 1.00 96.19 88 MET A C 1
ATOM 684 O O . MET A 1 88 ? 4.746 -6.590 -5.530 1.00 96.19 88 MET A O 1
ATOM 688 N N . ASN A 1 89 ? 2.668 -7.283 -6.013 1.00 97.00 89 ASN A N 1
ATOM 689 C CA . ASN A 1 89 ? 3.112 -8.466 -6.753 1.00 97.00 89 ASN A CA 1
ATOM 690 C C . ASN A 1 89 ? 3.878 -8.078 -8.019 1.00 97.00 89 ASN A C 1
ATOM 692 O O . ASN A 1 89 ? 4.905 -8.679 -8.320 1.00 97.00 89 ASN A O 1
ATOM 696 N N . ARG A 1 90 ? 3.446 -7.025 -8.719 1.00 96.12 90 ARG A N 1
ATOM 697 C CA . ARG A 1 90 ? 4.164 -6.530 -9.894 1.00 96.12 90 ARG A CA 1
ATOM 698 C C . ARG A 1 90 ? 5.563 -6.012 -9.559 1.00 96.12 90 ARG A C 1
ATOM 700 O O . ARG A 1 90 ? 6.493 -6.270 -10.320 1.00 96.12 90 ARG A O 1
ATOM 707 N N . VAL A 1 91 ? 5.722 -5.304 -8.441 1.00 95.69 91 VAL A N 1
ATOM 708 C CA . VAL A 1 91 ? 7.043 -4.873 -7.958 1.00 95.69 91 VAL A CA 1
ATOM 709 C C . VAL A 1 91 ? 7.918 -6.090 -7.661 1.00 95.69 91 VAL A C 1
ATOM 711 O O . VAL A 1 91 ? 9.031 -6.155 -8.176 1.00 95.69 91 VAL A O 1
ATOM 714 N N . LYS A 1 92 ? 7.393 -7.095 -6.949 1.00 95.50 92 LYS A N 1
ATOM 715 C CA . LYS A 1 92 ? 8.119 -8.349 -6.676 1.00 95.50 92 LYS A CA 1
ATOM 716 C C . LYS A 1 92 ? 8.564 -9.058 -7.957 1.00 95.50 92 LYS A C 1
ATOM 718 O O . LYS A 1 92 ? 9.729 -9.408 -8.086 1.00 95.50 92 LYS A O 1
ATOM 723 N N . GLU A 1 93 ? 7.689 -9.179 -8.956 1.00 95.69 93 GLU A N 1
ATOM 724 C CA . GLU A 1 93 ? 8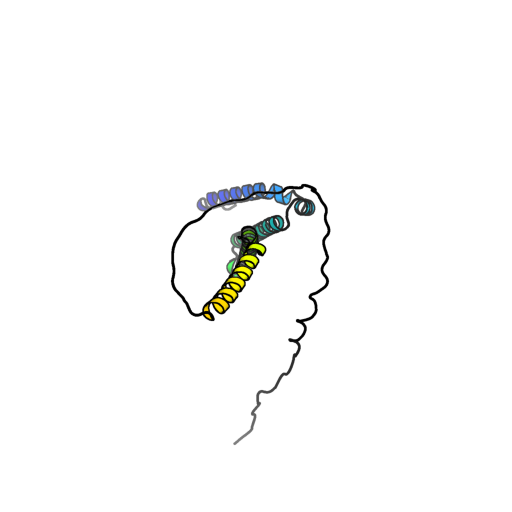.054 -9.764 -10.255 1.00 95.69 93 GLU A CA 1
ATOM 725 C C . GLU A 1 93 ? 9.213 -9.023 -10.937 1.00 95.69 93 GLU A C 1
ATOM 727 O O . GLU A 1 93 ? 10.036 -9.643 -11.610 1.00 95.69 93 GLU A O 1
ATOM 732 N N . ILE A 1 94 ? 9.258 -7.692 -10.834 1.00 94.44 94 ILE A N 1
ATOM 733 C CA . ILE A 1 94 ? 10.339 -6.881 -11.412 1.00 94.44 94 ILE A CA 1
ATOM 734 C C . ILE A 1 94 ? 11.651 -7.139 -10.662 1.00 94.44 94 ILE A C 1
ATOM 736 O O . ILE A 1 94 ? 12.701 -7.276 -11.293 1.00 94.44 94 ILE A O 1
ATOM 740 N N . GLU A 1 95 ? 11.592 -7.255 -9.338 1.00 93.31 95 GLU A N 1
ATOM 741 C CA . GLU A 1 95 ? 12.748 -7.600 -8.508 1.00 93.31 95 GLU A CA 1
ATOM 742 C C . GLU A 1 95 ? 13.292 -8.989 -8.815 1.00 93.31 95 GLU A C 1
ATOM 744 O O . GLU A 1 95 ? 14.502 -9.160 -8.985 1.00 93.31 95 GLU A O 1
ATOM 749 N N . ASP A 1 96 ? 12.405 -9.967 -8.950 1.00 93.50 96 ASP A N 1
ATOM 750 C CA . ASP A 1 96 ? 12.779 -11.347 -9.237 1.00 93.50 96 ASP A CA 1
ATOM 751 C C . ASP A 1 96 ? 13.358 -11.481 -10.648 1.00 93.50 96 ASP A C 1
ATOM 753 O O . ASP A 1 96 ? 14.359 -12.169 -10.848 1.00 93.50 96 ASP A O 1
ATOM 757 N N . LYS A 1 97 ? 12.831 -10.731 -11.626 1.00 92.19 97 LYS A N 1
ATOM 758 C CA . LYS A 1 97 ? 13.424 -10.639 -12.973 1.00 92.19 97 LYS A CA 1
ATOM 759 C C . LYS A 1 97 ? 14.846 -10.095 -12.956 1.00 92.19 97 LYS A C 1
ATOM 761 O O . LYS A 1 97 ? 15.659 -10.521 -13.772 1.00 92.19 97 LYS A O 1
ATOM 766 N N . LYS A 1 98 ? 15.166 -9.171 -12.044 1.00 88.25 98 LYS A N 1
ATOM 767 C CA . LYS A 1 98 ? 16.536 -8.659 -11.895 1.00 88.25 98 LYS A CA 1
ATOM 768 C C . LYS A 1 98 ? 17.490 -9.735 -11.357 1.00 88.25 98 LYS A C 1
ATOM 770 O O . LYS A 1 98 ? 18.668 -9.702 -11.701 1.00 88.25 98 LYS A O 1
ATOM 775 N N . LYS A 1 99 ? 16.986 -10.682 -10.559 1.00 88.69 99 LYS A N 1
ATOM 776 C CA . LYS A 1 99 ? 17.747 -11.800 -9.969 1.00 88.69 99 LYS A CA 1
ATOM 777 C C . LYS A 1 99 ? 17.783 -13.059 -10.845 1.00 88.69 99 LYS A C 1
ATOM 779 O O . LYS A 1 99 ? 18.551 -13.971 -10.556 1.00 88.69 99 LYS A O 1
ATOM 784 N N . ALA A 1 100 ? 16.952 -13.131 -11.884 1.00 88.06 100 ALA A N 1
ATOM 785 C CA . ALA A 1 100 ? 16.838 -14.310 -12.732 1.00 88.06 100 ALA A CA 1
ATOM 786 C C . ALA A 1 100 ? 18.158 -14.623 -13.472 1.00 88.06 100 ALA A C 1
ATOM 788 O O . ALA A 1 100 ? 18.835 -13.698 -13.940 1.00 88.06 100 ALA A O 1
ATOM 789 N N . PRO A 1 101 ? 18.520 -15.914 -13.623 1.00 86.19 101 PRO A N 1
ATOM 790 C CA . PRO A 1 101 ? 19.718 -16.309 -14.351 1.00 86.19 101 PRO A CA 1
ATOM 791 C C . PRO A 1 101 ? 19.623 -15.854 -15.810 1.00 86.19 101 PRO A C 1
ATOM 793 O O . PRO A 1 101 ? 18.616 -16.070 -16.488 1.00 86.19 101 PRO A O 1
ATOM 796 N N . ARG A 1 102 ? 20.687 -15.215 -16.302 1.00 88.00 102 ARG A N 1
ATOM 797 C CA . ARG A 1 102 ? 20.791 -14.783 -17.699 1.00 88.00 102 ARG A CA 1
ATOM 798 C C . ARG A 1 102 ? 21.479 -15.873 -18.512 1.00 88.00 102 ARG A C 1
ATOM 800 O O . ARG A 1 102 ? 22.534 -16.364 -18.123 1.00 88.00 102 ARG A O 1
ATOM 807 N N . ILE A 1 103 ? 20.894 -16.239 -19.649 1.00 89.06 103 ILE A N 1
ATOM 808 C CA . ILE A 1 103 ? 21.529 -17.163 -20.594 1.00 89.06 103 ILE A CA 1
ATOM 809 C C . ILE A 1 103 ? 22.656 -16.411 -21.308 1.00 89.06 103 ILE A C 1
ATOM 811 O O . ILE A 1 103 ? 22.452 -15.295 -21.788 1.00 89.06 103 ILE A O 1
ATOM 815 N N . ASN A 1 104 ? 23.839 -17.023 -21.397 1.00 90.06 104 ASN A N 1
ATOM 816 C CA . ASN A 1 104 ? 24.927 -16.488 -22.207 1.00 90.06 104 ASN A CA 1
ATOM 817 C C . ASN A 1 104 ? 24.622 -16.747 -23.693 1.00 90.06 104 ASN A C 1
ATOM 819 O O . ASN A 1 104 ? 24.693 -17.884 -24.163 1.00 90.06 104 ASN A O 1
ATOM 823 N N . ALA A 1 105 ? 24.255 -15.685 -24.414 1.00 92.81 105 ALA A N 1
ATOM 824 C CA . ALA A 1 105 ? 23.891 -15.759 -25.825 1.00 92.81 105 ALA A CA 1
ATOM 825 C C . ALA A 1 105 ? 25.048 -16.264 -26.702 1.00 92.81 105 ALA A C 1
ATOM 827 O O . ALA A 1 105 ? 24.809 -17.047 -27.618 1.00 92.81 105 ALA A O 1
ATOM 828 N N . ASP A 1 106 ? 26.293 -15.886 -26.393 1.00 92.69 106 ASP A N 1
ATOM 829 C CA . ASP A 1 106 ? 27.469 -16.346 -27.137 1.00 92.69 106 ASP A CA 1
ATOM 830 C C . ASP A 1 106 ? 27.686 -17.854 -26.953 1.00 92.69 106 ASP A C 1
ATOM 832 O O . ASP A 1 106 ? 27.841 -18.595 -27.922 1.00 92.69 106 ASP A O 1
ATOM 836 N N . ALA A 1 107 ? 27.584 -18.349 -25.715 1.00 93.50 107 ALA A N 1
ATOM 837 C CA . ALA A 1 107 ? 27.668 -19.784 -25.447 1.00 93.50 107 ALA A CA 1
ATOM 838 C C . ALA A 1 107 ? 26.548 -20.566 -26.159 1.00 93.50 107 ALA A C 1
ATOM 840 O O . ALA A 1 107 ? 26.809 -21.599 -26.777 1.00 93.50 107 ALA A O 1
ATOM 841 N N . ALA A 1 108 ? 25.314 -20.052 -26.140 1.00 93.75 108 ALA A N 1
ATOM 842 C CA . ALA A 1 108 ? 24.192 -20.651 -26.862 1.00 93.75 108 ALA A CA 1
ATOM 843 C C . ALA A 1 108 ? 24.450 -20.722 -28.380 1.00 93.75 108 ALA A C 1
ATOM 845 O O . ALA A 1 108 ? 24.202 -21.760 -28.997 1.00 93.75 108 ALA A O 1
ATOM 846 N N . LEU A 1 109 ? 25.009 -19.662 -28.976 1.00 94.56 109 LEU A N 1
ATOM 847 C CA . LEU A 1 109 ? 25.387 -19.636 -30.393 1.00 94.56 109 LEU A CA 1
ATOM 848 C C . LEU A 1 109 ? 26.478 -20.664 -30.719 1.00 94.56 109 LEU A C 1
ATOM 850 O O . LEU A 1 109 ? 26.388 -21.336 -31.750 1.00 94.56 109 LEU A O 1
ATOM 854 N N . ARG A 1 110 ? 27.472 -20.841 -29.838 1.00 95.31 110 ARG A N 1
ATOM 855 C CA . ARG A 1 110 ? 28.513 -21.873 -29.991 1.00 95.31 110 ARG A CA 1
ATOM 856 C C . ARG A 1 110 ? 27.920 -23.280 -29.978 1.00 95.31 110 ARG A C 1
ATOM 858 O O . ARG A 1 110 ? 28.270 -24.077 -30.846 1.00 95.31 110 ARG A O 1
ATOM 865 N N . PHE A 1 111 ? 26.990 -23.573 -29.065 1.00 93.88 111 PHE A N 1
ATOM 866 C CA . PHE A 1 111 ? 26.309 -24.873 -29.032 1.00 93.88 111 PHE A CA 1
ATOM 867 C C . PHE A 1 111 ? 25.528 -25.143 -30.320 1.00 93.88 111 PHE A C 1
ATOM 869 O O . PHE A 1 111 ? 25.649 -26.224 -30.896 1.00 93.88 111 PHE A O 1
ATOM 876 N N . VAL A 1 112 ? 24.786 -24.148 -30.817 1.00 94.25 112 VAL A N 1
ATOM 877 C CA . VAL A 1 112 ? 24.053 -24.265 -32.086 1.00 94.25 112 VAL A CA 1
ATOM 878 C C . VAL A 1 112 ? 25.018 -24.499 -33.251 1.00 94.25 112 VAL A C 1
ATOM 880 O O . VAL A 1 112 ? 24.836 -25.451 -34.011 1.00 94.25 112 VAL A O 1
ATOM 883 N N . ARG A 1 113 ? 26.084 -23.699 -33.369 1.00 93.94 113 ARG A N 1
ATOM 884 C CA . ARG A 1 113 ? 27.087 -23.851 -34.435 1.00 93.94 113 ARG A CA 1
ATOM 885 C C . ARG A 1 113 ? 27.752 -25.227 -34.403 1.00 93.94 113 ARG A C 1
ATOM 887 O O . ARG A 1 113 ? 27.870 -25.851 -35.455 1.00 93.94 113 ARG A O 1
ATOM 894 N N . ASN A 1 114 ? 28.142 -25.709 -33.223 1.00 94.00 114 ASN A N 1
ATOM 895 C CA . ASN A 1 114 ? 28.763 -27.023 -33.087 1.00 94.00 114 ASN A CA 1
ATOM 896 C C . ASN A 1 114 ? 27.784 -28.150 -33.448 1.00 94.00 114 ASN A C 1
ATOM 898 O O . ASN A 1 114 ? 28.133 -29.044 -34.207 1.00 94.00 114 ASN A O 1
ATOM 902 N N . SER A 1 115 ? 26.526 -28.061 -33.000 1.00 92.25 115 SER A N 1
ATOM 903 C CA . SER A 1 115 ? 25.500 -29.056 -33.350 1.00 92.25 115 SER A CA 1
ATOM 904 C C . SER A 1 115 ? 25.239 -29.147 -34.861 1.00 92.25 115 SER A C 1
ATOM 906 O O . SER A 1 115 ? 25.061 -30.242 -35.396 1.00 92.25 115 SER A O 1
ATOM 908 N N . LEU A 1 116 ? 25.264 -28.010 -35.568 1.00 90.88 116 LEU A N 1
ATOM 909 C CA . LEU A 1 116 ? 25.128 -27.946 -37.026 1.00 90.88 116 LEU A CA 1
ATOM 910 C C . LEU A 1 116 ? 26.355 -28.532 -37.730 1.00 90.88 116 LEU A C 1
ATOM 912 O O . LEU A 1 116 ? 26.212 -29.258 -38.716 1.00 90.88 116 LEU A O 1
ATOM 916 N N . TRP A 1 117 ? 27.548 -28.235 -37.214 1.00 91.12 117 TRP A N 1
ATOM 917 C CA . TRP A 1 117 ? 28.805 -28.773 -37.724 1.00 91.12 117 TRP A CA 1
ATOM 918 C C . TRP A 1 117 ? 28.859 -30.300 -37.594 1.00 91.12 117 TRP A C 1
ATOM 920 O O . TRP A 1 117 ? 29.074 -30.987 -38.595 1.00 91.12 117 TRP A O 1
ATOM 930 N N . ASP A 1 118 ? 28.556 -30.840 -36.412 1.00 83.94 118 ASP A N 1
ATOM 931 C CA . ASP A 1 118 ? 28.521 -32.284 -36.152 1.00 83.94 118 ASP A CA 1
ATOM 932 C C . ASP A 1 118 ? 27.466 -32.998 -37.007 1.00 83.94 118 ASP A C 1
ATOM 934 O O . ASP A 1 118 ? 27.698 -34.100 -37.509 1.00 83.94 118 ASP A O 1
ATOM 938 N N . ALA A 1 119 ? 26.303 -32.375 -37.223 1.00 81.81 119 ALA A N 1
ATOM 939 C CA . ALA A 1 119 ? 25.260 -32.927 -38.085 1.00 81.81 119 ALA A CA 1
ATOM 940 C C . ALA A 1 119 ? 25.681 -32.976 -39.564 1.00 81.81 119 ALA A C 1
ATOM 942 O O . ALA A 1 119 ? 25.348 -33.936 -40.266 1.00 81.81 119 ALA A O 1
ATOM 943 N N . ALA A 1 120 ? 26.418 -31.971 -40.043 1.00 78.62 120 ALA A N 1
ATOM 944 C CA . ALA A 1 120 ? 26.971 -31.970 -41.394 1.00 78.62 120 ALA A CA 1
ATOM 945 C C . ALA A 1 120 ? 28.037 -33.067 -41.564 1.00 78.62 120 ALA A C 1
ATOM 947 O O . ALA A 1 120 ? 28.001 -33.805 -42.548 1.00 78.62 120 ALA A O 1
ATOM 948 N N . HIS A 1 121 ? 28.913 -33.238 -40.569 1.00 76.81 121 HIS A N 1
ATOM 949 C CA . HIS A 1 121 ? 29.980 -34.242 -40.603 1.00 76.81 121 HIS A CA 1
ATOM 950 C C . HIS A 1 121 ? 29.450 -35.668 -40.433 1.00 76.81 121 HIS A C 1
ATOM 952 O O . HIS A 1 121 ? 29.918 -36.586 -41.099 1.00 76.81 121 HIS A O 1
ATOM 958 N N . LYS A 1 122 ? 28.404 -35.889 -39.630 1.00 75.50 122 LYS A N 1
ATOM 959 C CA . LYS A 1 122 ? 27.748 -37.206 -39.558 1.00 75.50 122 LYS A CA 1
ATOM 960 C C . LYS A 1 122 ? 27.076 -37.598 -40.873 1.00 75.50 122 LYS A C 1
ATOM 962 O O . LYS A 1 122 ? 27.131 -38.767 -41.240 1.00 75.50 122 LYS A O 1
ATOM 967 N N . LYS A 1 123 ? 26.485 -36.648 -41.610 1.00 71.94 123 LYS A N 1
ATOM 968 C CA . LYS A 1 123 ? 25.920 -36.925 -42.943 1.00 71.94 123 LYS A CA 1
ATOM 969 C C . LYS A 1 123 ? 26.995 -37.264 -43.971 1.00 71.94 123 LYS A C 1
ATOM 971 O O . LYS A 1 123 ? 26.791 -38.195 -44.739 1.00 71.94 123 LYS A O 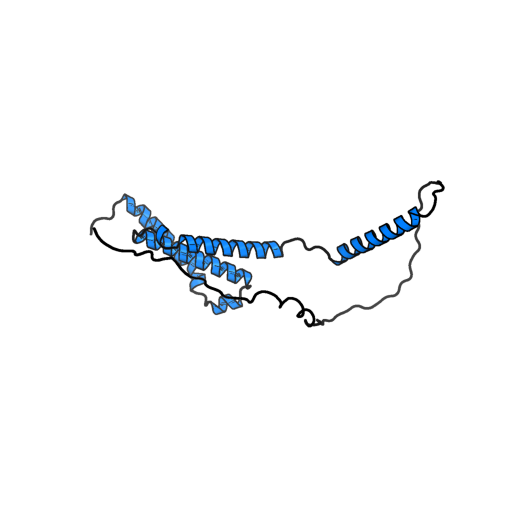1
ATOM 976 N N . SER A 1 124 ? 28.126 -36.556 -43.980 1.00 64.12 124 SER A N 1
ATOM 977 C CA . SER A 1 124 ? 29.225 -36.870 -44.903 1.00 64.12 124 SER A CA 1
ATOM 978 C C . SER A 1 124 ? 29.921 -38.191 -44.558 1.00 64.12 124 SER A C 1
ATOM 980 O O . SER A 1 124 ? 30.292 -38.929 -45.465 1.00 64.12 124 SER A O 1
ATOM 982 N N . THR A 1 125 ? 30.023 -38.540 -43.271 1.00 59.84 125 THR A N 1
ATOM 983 C CA . THR A 1 125 ? 30.609 -39.821 -42.829 1.00 59.84 125 THR A CA 1
ATOM 984 C C . THR A 1 125 ? 29.659 -41.009 -43.054 1.00 59.84 125 THR A C 1
ATOM 986 O O . THR A 1 125 ? 30.117 -42.104 -43.351 1.00 59.84 125 THR A O 1
ATOM 989 N N . ALA A 1 126 ? 28.334 -40.811 -42.993 1.00 59.06 126 ALA A N 1
ATOM 990 C CA . ALA A 1 126 ? 27.340 -41.853 -43.299 1.00 59.06 126 ALA A CA 1
ATOM 991 C C . ALA A 1 126 ? 27.232 -42.201 -44.800 1.00 59.06 126 ALA A C 1
ATOM 993 O O . ALA A 1 126 ? 26.600 -43.192 -45.155 1.00 59.06 126 ALA A O 1
ATOM 994 N N . LEU A 1 127 ? 27.845 -41.398 -45.676 1.00 55.44 127 LEU A N 1
ATOM 995 C CA . LEU A 1 127 ? 27.968 -41.656 -47.115 1.00 55.44 127 LEU A CA 1
ATOM 996 C C . LEU A 1 127 ? 29.275 -42.387 -47.484 1.00 55.44 127 LEU A C 1
ATOM 998 O O . LEU A 1 127 ? 29.499 -42.647 -48.665 1.00 55.44 127 LEU A O 1
ATOM 1002 N N . GLN A 1 128 ? 30.120 -42.751 -46.510 1.00 48.94 128 GLN A N 1
ATOM 1003 C CA . GLN A 1 128 ? 31.285 -43.613 -46.730 1.00 48.94 128 GLN A CA 1
ATOM 1004 C C . GLN A 1 128 ? 31.062 -45.005 -46.102 1.00 48.94 128 GLN A C 1
ATOM 1006 O O . GLN A 1 128 ? 30.653 -45.086 -44.941 1.00 48.94 128 GLN A O 1
ATOM 1011 N N . PRO A 1 129 ? 31.307 -46.111 -46.835 1.00 43.84 129 PRO A N 1
ATOM 1012 C CA . PRO A 1 129 ? 31.197 -47.456 -46.281 1.00 43.84 129 PRO A CA 1
ATOM 1013 C C . PRO A 1 129 ? 32.305 -47.700 -45.247 1.00 43.84 129 PRO A C 1
ATOM 1015 O O . PRO A 1 129 ? 33.463 -47.360 -45.472 1.00 43.84 129 PRO A O 1
ATOM 1018 N N . GLN A 1 130 ? 31.939 -48.294 -44.109 1.00 45.03 130 GLN A N 1
ATOM 1019 C CA . GLN A 1 130 ? 32.867 -48.623 -43.027 1.00 45.03 130 GLN A CA 1
ATOM 1020 C C . GLN A 1 130 ? 33.861 -49.723 -43.427 1.00 45.03 130 GLN A C 1
ATOM 1022 O O . GLN A 1 130 ? 33.468 -50.770 -43.937 1.00 45.03 130 GLN A O 1
ATOM 1027 N N . SER A 1 131 ? 35.125 -49.530 -43.051 1.00 33.22 131 SER A N 1
ATOM 1028 C CA . SER A 1 131 ? 36.084 -50.598 -42.745 1.00 33.22 131 SER A CA 1
ATOM 1029 C C . SER A 1 131 ? 36.518 -50.457 -41.275 1.00 33.22 131 SER A C 1
ATOM 1031 O O . SER A 1 131 ? 36.806 -49.330 -40.862 1.00 33.22 131 SER A O 1
ATOM 1033 N N . PRO A 1 132 ? 36.564 -51.534 -40.466 1.00 46.84 132 PRO A N 1
ATOM 1034 C CA . PRO A 1 132 ? 36.874 -51.440 -39.043 1.00 46.84 132 PRO A CA 1
ATOM 1035 C C . PRO A 1 132 ? 38.387 -51.536 -38.797 1.00 46.84 132 PRO A C 1
ATOM 1037 O O . PRO A 1 132 ? 39.036 -52.452 -39.291 1.00 46.84 132 PRO A O 1
ATOM 1040 N N . ALA A 1 133 ? 38.942 -50.641 -37.981 1.00 35.50 133 ALA A N 1
ATOM 1041 C CA . ALA A 1 133 ? 40.190 -50.868 -37.247 1.00 35.50 133 ALA A CA 1
ATOM 1042 C C . ALA A 1 133 ? 40.254 -49.899 -36.057 1.00 35.50 133 ALA A C 1
ATOM 1044 O O . ALA A 1 133 ? 39.965 -48.714 -36.204 1.00 35.50 133 ALA A O 1
ATOM 1045 N N . GLY A 1 134 ? 40.538 -50.429 -34.868 1.00 31.14 134 GLY A N 1
ATOM 1046 C CA . GLY A 1 134 ? 40.432 -49.719 -33.596 1.00 31.14 134 GLY A CA 1
ATOM 1047 C C . GLY A 1 134 ? 41.714 -49.057 -33.078 1.00 31.14 134 GLY A C 1
ATOM 1048 O O . GLY A 1 134 ? 42.679 -48.856 -33.805 1.00 31.14 134 GLY A O 1
ATOM 1049 N N . SER A 1 135 ? 41.666 -48.826 -31.760 1.00 30.00 135 SER A N 1
ATOM 1050 C CA . SER A 1 135 ? 42.707 -48.395 -30.810 1.00 30.00 135 SER A CA 1
ATOM 1051 C C . SER A 1 135 ? 43.027 -46.900 -30.676 1.00 30.00 135 SER A C 1
ATOM 1053 O O . SER A 1 135 ? 43.657 -46.285 -31.521 1.00 30.00 135 SER A O 1
ATOM 1055 N N . ALA A 1 136 ? 42.570 -46.371 -29.534 1.00 33.34 136 ALA A N 1
ATOM 1056 C CA . ALA A 1 136 ? 43.367 -45.900 -28.392 1.00 33.34 136 ALA A CA 1
ATOM 1057 C C . ALA A 1 136 ? 44.536 -44.906 -28.582 1.00 33.34 136 ALA A C 1
ATOM 1059 O O . ALA A 1 136 ? 45.473 -45.153 -29.328 1.00 33.34 136 ALA A O 1
ATOM 1060 N N . ASP A 1 137 ? 44.497 -43.901 -27.693 1.00 28.17 137 ASP A N 1
ATOM 1061 C CA . ASP A 1 137 ? 45.602 -43.153 -27.067 1.00 28.17 137 ASP A CA 1
ATOM 1062 C C . ASP A 1 137 ? 46.504 -42.241 -27.916 1.00 28.17 137 ASP A C 1
ATOM 1064 O O . ASP A 1 137 ? 47.005 -42.608 -28.970 1.00 28.17 137 ASP A O 1
ATOM 1068 N N . GLY A 1 138 ? 46.810 -41.047 -27.382 1.00 28.62 138 GLY A N 1
ATOM 1069 C CA . GLY A 1 138 ? 47.954 -40.273 -27.883 1.00 28.62 138 GLY A CA 1
ATOM 1070 C C . GLY A 1 138 ? 47.936 -38.760 -27.679 1.00 28.62 138 GLY A C 1
ATOM 1071 O O . GLY A 1 138 ? 47.672 -37.991 -28.592 1.00 28.62 138 GLY A 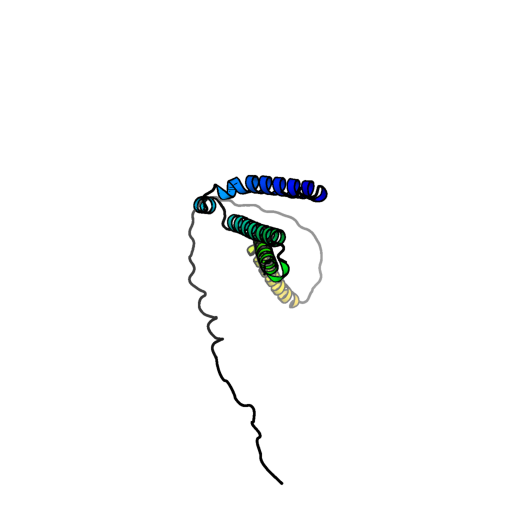O 1
ATOM 1072 N N . LYS A 1 139 ? 48.311 -38.329 -26.480 1.00 31.78 139 LYS A N 1
ATOM 1073 C CA . LYS A 1 139 ? 48.701 -36.967 -26.075 1.00 31.78 139 LYS A CA 1
ATOM 1074 C C . LYS A 1 139 ? 50.022 -36.514 -26.729 1.00 31.78 139 LYS A C 1
ATOM 1076 O O . LYS A 1 139 ? 51.003 -37.228 -26.568 1.00 31.78 139 LYS A O 1
ATOM 1081 N N . SER A 1 140 ? 50.104 -35.311 -27.323 1.00 28.30 140 SER A N 1
ATOM 1082 C CA . SER A 1 140 ? 51.276 -34.374 -27.333 1.00 28.30 140 SER A CA 1
ATOM 1083 C C . SER A 1 140 ? 50.962 -33.134 -28.207 1.00 28.30 140 SER A C 1
ATOM 1085 O O . SER A 1 140 ? 50.509 -33.279 -29.330 1.00 28.30 140 SER A O 1
ATOM 1087 N N . LYS A 1 141 ? 50.883 -31.905 -27.666 1.00 33.41 141 LYS A N 1
ATOM 1088 C CA . LYS A 1 141 ? 51.950 -30.899 -27.419 1.00 33.41 141 LYS A CA 1
ATOM 1089 C C . LYS A 1 141 ? 52.772 -30.489 -28.657 1.00 33.41 141 LYS A C 1
ATOM 1091 O O . LYS A 1 141 ? 53.525 -31.310 -29.153 1.00 33.41 141 LYS A O 1
ATOM 1096 N N . THR A 1 142 ? 52.697 -29.203 -29.032 1.00 27.30 142 THR A N 1
ATOM 1097 C CA . THR A 1 142 ? 53.791 -28.268 -29.434 1.00 27.30 142 THR A CA 1
ATOM 1098 C C . THR A 1 142 ? 53.141 -26.865 -29.529 1.00 27.30 142 THR A C 1
ATOM 1100 O O . THR A 1 142 ? 52.204 -26.693 -30.300 1.00 27.30 142 THR A O 1
ATOM 1103 N N . GLU A 1 143 ? 53.257 -25.993 -28.516 1.00 29.53 143 GLU A N 1
ATOM 1104 C CA . GLU A 1 143 ? 54.217 -24.860 -28.408 1.00 29.53 143 GLU A CA 1
ATOM 1105 C C . GLU A 1 143 ? 54.204 -23.930 -29.641 1.00 29.53 143 GLU A C 1
ATOM 1107 O O . GLU A 1 143 ? 54.580 -24.325 -30.733 1.00 29.53 143 GLU A O 1
ATOM 1112 N N . ALA A 1 144 ? 53.531 -22.776 -29.575 1.00 30.58 144 ALA A N 1
ATOM 1113 C CA . ALA A 1 144 ? 53.969 -21.496 -28.993 1.00 30.58 144 ALA A CA 1
ATOM 1114 C C . ALA A 1 144 ? 54.894 -20.693 -29.924 1.00 30.58 144 ALA A C 1
ATOM 1116 O O . ALA A 1 144 ? 56.091 -20.944 -29.972 1.00 30.58 144 ALA A O 1
ATOM 1117 N N . GLN A 1 145 ? 54.342 -19.650 -30.556 1.00 32.94 145 GLN A N 1
ATOM 1118 C CA . GLN A 1 145 ? 55.050 -18.386 -30.767 1.00 32.94 145 GLN A CA 1
ATOM 1119 C C . GLN A 1 145 ? 54.112 -17.214 -30.455 1.00 32.94 145 GLN A C 1
ATOM 1121 O O . GLN A 1 145 ? 52.907 -17.259 -30.702 1.00 32.94 145 GLN A O 1
ATOM 1126 N N . LYS A 1 146 ? 54.718 -16.239 -29.788 1.00 30.83 146 LYS A N 1
ATOM 1127 C CA . LYS A 1 146 ? 54.194 -15.108 -29.027 1.00 30.83 146 LYS A CA 1
ATOM 1128 C C . LYS A 1 146 ? 54.461 -13.827 -29.821 1.00 30.83 146 LYS A C 1
ATOM 1130 O O . LYS A 1 146 ? 55.508 -13.768 -30.444 1.00 30.83 146 LYS A O 1
ATOM 1135 N N . GLU A 1 147 ? 53.569 -12.842 -29.711 1.00 33.16 147 GLU A N 1
ATOM 1136 C CA . GLU A 1 147 ? 53.815 -11.377 -29.676 1.00 33.16 147 GLU A CA 1
ATOM 1137 C C . GLU A 1 147 ? 52.422 -10.708 -29.525 1.00 33.16 147 GLU A C 1
ATOM 1139 O O . GLU A 1 147 ? 51.557 -10.906 -30.373 1.00 33.16 147 GLU A O 1
ATOM 1144 N N . GLU A 1 148 ? 51.977 -10.274 -28.329 1.00 30.48 148 GLU A N 1
ATOM 1145 C CA . GLU A 1 148 ? 52.176 -8.946 -27.680 1.00 30.48 148 GLU A CA 1
ATOM 1146 C C . GLU A 1 148 ? 51.983 -7.765 -28.658 1.00 30.48 148 GLU A C 1
ATOM 1148 O O . GLU A 1 148 ? 52.618 -7.739 -29.698 1.00 30.48 148 GLU A O 1
ATOM 1153 N N . ALA A 1 149 ? 51.166 -6.729 -28.438 1.00 29.33 149 ALA A N 1
ATOM 1154 C CA . ALA A 1 149 ? 50.452 -6.204 -27.274 1.00 29.33 149 ALA A CA 1
ATOM 1155 C C . ALA A 1 149 ? 49.393 -5.170 -27.747 1.00 29.33 149 ALA A C 1
ATOM 1157 O O . ALA A 1 149 ? 49.526 -4.656 -28.856 1.00 29.33 149 ALA A O 1
ATOM 1158 N N . ALA A 1 150 ? 48.393 -4.857 -26.905 1.00 30.77 150 ALA A N 1
ATOM 1159 C CA . ALA A 1 150 ? 47.865 -3.503 -26.613 1.00 30.77 150 ALA A CA 1
ATOM 1160 C C . ALA A 1 150 ? 46.392 -3.528 -26.138 1.00 30.77 150 ALA A C 1
ATOM 1162 O O . ALA A 1 150 ? 45.455 -3.697 -26.916 1.00 30.77 150 ALA A O 1
ATOM 1163 N N . GLU A 1 151 ? 46.226 -3.332 -24.829 1.00 32.53 151 GLU A N 1
ATOM 1164 C CA . GLU A 1 151 ? 45.112 -2.630 -24.164 1.00 32.53 151 GLU A CA 1
ATOM 1165 C C . GLU A 1 151 ? 44.984 -1.190 -24.745 1.00 32.53 151 GLU A C 1
ATOM 1167 O O . GLU A 1 151 ? 45.979 -0.681 -25.251 1.00 32.53 151 GLU A O 1
ATOM 1172 N N . GLN A 1 152 ? 43.876 -0.436 -24.791 1.00 31.95 152 GLN A N 1
ATOM 1173 C CA . GLN A 1 152 ? 42.758 -0.172 -2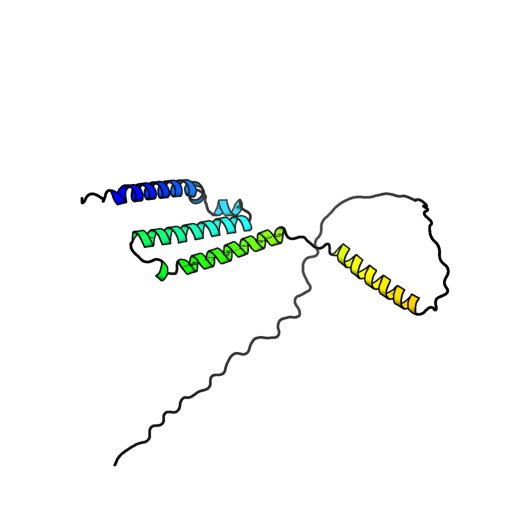3.871 1.00 31.95 152 GLN A CA 1
ATOM 1174 C C . GLN A 1 152 ? 41.724 0.743 -24.608 1.00 31.95 152 GLN A C 1
ATOM 1176 O O . GLN A 1 152 ? 42.101 1.444 -25.542 1.00 31.95 152 GLN A O 1
ATOM 1181 N N . GLU A 1 153 ? 40.467 0.737 -24.133 1.00 31.47 153 GLU A N 1
ATOM 1182 C CA . GLU A 1 153 ? 39.476 1.851 -24.055 1.00 31.47 153 GLU A CA 1
ATOM 1183 C C . GLU A 1 153 ? 39.004 2.617 -25.321 1.00 31.47 153 GLU A C 1
ATOM 1185 O O . GLU A 1 153 ? 39.766 3.296 -25.993 1.00 31.47 153 GLU A O 1
ATOM 1190 N N . ASP A 1 154 ? 37.697 2.590 -25.630 1.00 31.12 154 ASP A N 1
ATOM 1191 C CA . ASP A 1 154 ? 36.704 3.609 -25.213 1.00 31.12 154 ASP A CA 1
ATOM 1192 C C . ASP A 1 154 ? 35.370 3.443 -25.990 1.00 31.12 154 ASP A C 1
ATOM 1194 O O . ASP A 1 154 ? 35.287 2.854 -27.072 1.00 31.12 154 ASP A O 1
ATOM 1198 N N . GLU A 1 155 ? 34.306 3.933 -25.371 1.00 33.34 155 GLU A N 1
ATOM 1199 C CA . GLU A 1 155 ? 32.898 3.971 -25.752 1.00 33.34 155 GLU A CA 1
ATOM 1200 C C . GLU A 1 155 ? 32.589 4.361 -27.216 1.00 33.34 155 GLU A C 1
ATOM 1202 O O . GLU A 1 155 ? 33.089 5.367 -27.706 1.00 33.34 155 GLU A O 1
ATOM 1207 N N . ASN A 1 156 ? 31.628 3.682 -27.873 1.00 32.41 156 ASN A N 1
ATOM 1208 C CA . ASN A 1 156 ? 30.452 4.369 -28.445 1.00 32.41 156 ASN A CA 1
ATOM 1209 C C . ASN A 1 156 ? 29.350 3.414 -28.951 1.00 32.41 156 ASN A C 1
ATOM 1211 O O . ASN A 1 156 ? 29.576 2.411 -29.625 1.00 32.41 156 ASN A O 1
ATOM 1215 N N . ILE A 1 157 ? 28.121 3.819 -28.667 1.00 34.66 157 ILE A N 1
ATOM 1216 C CA . ILE A 1 157 ? 26.826 3.213 -28.970 1.00 34.66 157 ILE A CA 1
ATOM 1217 C C . ILE A 1 157 ? 26.443 3.476 -30.442 1.00 34.66 157 ILE A C 1
ATOM 1219 O O . ILE A 1 157 ? 26.477 4.634 -30.858 1.00 34.66 157 ILE A O 1
ATOM 1223 N N . PRO A 1 158 ? 25.903 2.514 -31.222 1.00 33.19 158 PRO A N 1
ATOM 1224 C CA . PRO A 1 158 ? 25.027 2.858 -32.328 1.00 33.19 158 PRO A CA 1
ATOM 1225 C C . PRO A 1 158 ? 23.572 2.810 -31.863 1.00 33.19 158 PRO A C 1
ATOM 1227 O O . PRO A 1 158 ? 22.971 1.763 -31.615 1.00 33.19 158 PRO A O 1
ATOM 1230 N N . SER A 1 159 ? 23.043 4.023 -31.753 1.00 34.19 159 SER A N 1
ATOM 1231 C CA . SER A 1 159 ? 21.650 4.388 -31.566 1.00 34.19 159 SER A CA 1
ATOM 1232 C C . SER A 1 159 ? 20.697 3.640 -32.508 1.00 34.19 159 SER A C 1
ATOM 1234 O O . SER A 1 159 ? 21.002 3.319 -33.658 1.00 34.19 159 SER A O 1
ATOM 1236 N N . ALA A 1 160 ? 19.498 3.401 -31.983 1.00 35.78 160 ALA A N 1
ATOM 1237 C CA . ALA A 1 160 ? 18.346 2.828 -32.649 1.00 35.78 160 ALA A CA 1
ATOM 1238 C C . ALA A 1 160 ? 18.038 3.503 -33.992 1.00 35.78 160 ALA A C 1
ATOM 1240 O O . ALA A 1 160 ? 17.779 4.700 -34.021 1.00 35.78 160 ALA A O 1
ATOM 1241 N N . SER A 1 161 ? 17.964 2.725 -35.081 1.00 38.16 161 SER A N 1
ATOM 1242 C CA . SER A 1 161 ? 17.226 3.082 -36.310 1.00 38.16 161 SER A CA 1
ATOM 1243 C C . SER A 1 161 ? 17.107 1.914 -37.304 1.00 38.16 161 SER A C 1
ATOM 1245 O O . SER A 1 161 ? 17.551 2.023 -38.443 1.00 38.16 161 SER A O 1
ATOM 1247 N N . LYS A 1 162 ? 16.486 0.786 -36.923 1.00 43.44 162 LYS A N 1
ATOM 1248 C CA . LYS A 1 162 ? 15.793 -0.101 -37.891 1.00 43.44 162 LYS A CA 1
ATOM 1249 C C . LYS A 1 162 ? 15.017 -1.218 -37.200 1.00 43.44 162 LYS A C 1
ATOM 1251 O O . LYS A 1 162 ? 15.506 -2.326 -37.078 1.00 43.44 162 LYS A O 1
ATOM 1256 N N . MET A 1 163 ? 13.786 -0.932 -36.775 1.00 33.97 163 MET A N 1
ATOM 1257 C CA . MET A 1 163 ? 12.694 -1.921 -36.708 1.00 33.97 163 MET A CA 1
ATOM 1258 C C . MET A 1 163 ? 11.376 -1.209 -36.388 1.00 33.97 163 MET A C 1
ATOM 1260 O O . MET A 1 163 ? 10.737 -1.414 -35.366 1.00 33.97 163 MET A O 1
ATOM 1264 N N . GLN A 1 164 ? 10.959 -0.332 -37.300 1.00 39.25 164 GLN A N 1
ATOM 1265 C CA . GLN A 1 164 ? 9.606 0.219 -37.321 1.00 39.25 164 GLN A CA 1
ATOM 1266 C C . GLN A 1 164 ? 9.060 0.132 -38.748 1.00 39.25 164 GLN A C 1
ATOM 1268 O O . GLN A 1 164 ? 8.791 1.115 -39.427 1.00 39.25 164 GLN A O 1
ATOM 1273 N N . LYS A 1 165 ? 8.960 -1.102 -39.241 1.00 42.75 165 LYS A N 1
ATOM 1274 C CA . LYS A 1 165 ? 8.163 -1.461 -40.415 1.00 42.75 165 LYS A CA 1
ATOM 1275 C C . LYS A 1 165 ? 7.843 -2.944 -40.293 1.00 42.75 165 LYS A C 1
ATOM 1277 O O . LYS A 1 165 ? 8.663 -3.766 -40.665 1.00 42.75 165 LYS A O 1
ATOM 1282 N N . MET A 1 166 ? 6.704 -3.233 -39.659 1.00 36.19 166 MET A N 1
ATOM 1283 C CA . MET A 1 166 ? 5.834 -4.417 -39.794 1.00 36.19 166 MET A CA 1
ATOM 1284 C C . MET A 1 166 ? 5.061 -4.649 -38.480 1.00 36.19 166 MET A C 1
ATOM 1286 O O . MET A 1 166 ? 5.441 -5.485 -37.674 1.00 36.19 166 MET A O 1
ATOM 1290 N N . SER A 1 167 ? 3.970 -3.900 -38.265 1.00 36.34 167 SER A N 1
ATOM 1291 C CA . SER A 1 167 ? 2.843 -4.341 -37.404 1.00 36.34 167 SER A CA 1
ATOM 1292 C C . SER A 1 167 ? 1.571 -3.478 -37.492 1.00 36.34 167 SER A C 1
ATOM 1294 O O . SER A 1 167 ? 0.532 -3.886 -36.978 1.00 36.34 167 SER A O 1
ATOM 1296 N N . ASN A 1 168 ? 1.559 -2.352 -38.217 1.00 37.53 168 ASN A N 1
ATOM 1297 C CA . ASN A 1 168 ? 0.324 -1.587 -38.438 1.00 37.53 168 ASN A CA 1
ATOM 1298 C C . ASN A 1 168 ? -0.498 -2.125 -39.617 1.00 37.53 168 ASN A C 1
ATOM 1300 O O . ASN A 1 168 ? -0.625 -1.471 -40.646 1.00 37.53 168 ASN A O 1
ATOM 1304 N N . MET A 1 169 ? -1.096 -3.308 -39.456 1.00 38.62 169 MET A N 1
ATOM 1305 C CA . MET A 1 169 ? -2.257 -3.700 -40.261 1.00 38.62 169 MET A CA 1
ATOM 1306 C C . MET A 1 169 ? -3.104 -4.762 -39.553 1.00 38.62 169 MET A C 1
ATOM 1308 O O . MET A 1 169 ? -3.016 -5.941 -39.872 1.00 38.62 169 MET A O 1
ATOM 1312 N N . LYS A 1 170 ? -3.925 -4.337 -38.582 1.00 41.00 170 LYS A N 1
ATOM 1313 C CA . LYS A 1 170 ? -5.280 -4.860 -38.284 1.00 41.00 170 LYS A CA 1
ATOM 1314 C C . LYS A 1 170 ? -5.720 -4.437 -36.881 1.00 41.00 170 LYS A C 1
ATOM 1316 O O . LYS A 1 170 ? -5.370 -5.083 -35.902 1.00 41.00 170 LYS A O 1
ATOM 1321 N N . LYS A 1 171 ? -6.579 -3.417 -36.812 1.00 33.66 171 LYS A N 1
ATOM 1322 C CA . LYS A 1 171 ? -7.895 -3.467 -36.139 1.00 33.66 171 LYS A CA 1
ATOM 1323 C C . LYS A 1 171 ? -8.532 -2.080 -36.169 1.00 33.66 171 LYS A C 1
ATOM 1325 O O . LYS A 1 171 ? -8.422 -1.287 -35.246 1.00 33.66 171 LYS A O 1
ATOM 1330 N N . GLY A 1 172 ? -9.244 -1.821 -37.257 1.00 34.47 172 GLY A N 1
ATOM 1331 C CA . GLY A 1 172 ? -10.143 -0.686 -37.372 1.00 34.47 172 GLY A CA 1
ATOM 1332 C C . GLY A 1 172 ? -11.280 -1.032 -38.315 1.00 34.47 172 GLY A C 1
ATOM 1333 O O . GLY A 1 172 ? -11.180 -0.736 -39.495 1.00 34.47 172 GLY A O 1
ATOM 1334 N N . LYS A 1 173 ? -12.351 -1.656 -37.808 1.00 38.06 173 LYS A N 1
ATOM 1335 C CA . LYS A 1 173 ? -13.703 -1.506 -38.370 1.00 38.06 173 LYS A CA 1
ATOM 1336 C C . LYS A 1 173 ? -14.741 -1.594 -37.254 1.00 38.06 173 LYS A C 1
ATOM 1338 O O . LYS A 1 173 ? -14.901 -2.613 -36.592 1.00 38.06 173 LYS A O 1
ATOM 1343 N N . LYS A 1 174 ? -15.419 -0.466 -37.057 1.00 37.59 174 LYS A N 1
ATOM 1344 C CA . LYS A 1 174 ? -16.569 -0.242 -36.181 1.00 37.59 174 LYS A CA 1
ATOM 1345 C C . LYS A 1 174 ? -17.827 -0.243 -37.065 1.00 37.59 174 LYS A C 1
ATOM 1347 O O . LYS A 1 174 ? -17.764 0.268 -38.179 1.00 37.59 174 LYS A O 1
ATOM 1352 N N . LYS A 1 175 ? -18.951 -0.666 -36.469 1.00 36.81 175 LYS A N 1
ATOM 1353 C CA . LYS A 1 175 ? -20.371 -0.490 -36.865 1.00 36.81 175 LYS A CA 1
ATOM 1354 C C . LYS A 1 175 ? -20.985 -1.555 -37.791 1.00 36.81 175 LYS A C 1
ATOM 1356 O O . LYS A 1 175 ? -20.649 -1.621 -38.962 1.00 36.81 175 LYS A O 1
ATOM 1361 N N . GLN A 1 176 ? -22.047 -2.209 -37.309 1.00 37.12 176 GLN A N 1
ATOM 1362 C CA . GLN A 1 176 ? -23.421 -1.824 -37.674 1.00 37.12 176 GLN A CA 1
ATOM 1363 C C . GLN A 1 176 ? -24.477 -2.446 -36.740 1.00 37.12 176 GLN A C 1
ATOM 1365 O O . GLN A 1 176 ? -24.429 -3.622 -36.400 1.00 37.12 176 GLN A O 1
ATOM 1370 N N . LYS A 1 177 ? -25.426 -1.593 -36.333 1.00 43.22 177 LYS A N 1
ATOM 1371 C CA . LYS A 1 177 ? -26.683 -1.901 -35.638 1.00 43.22 177 LYS A CA 1
ATOM 1372 C C . LYS A 1 177 ? -27.685 -2.533 -36.619 1.00 43.22 177 LYS A C 1
ATOM 1374 O O . LYS A 1 177 ? -27.797 -2.040 -37.738 1.00 43.22 177 LYS A O 1
ATOM 1379 N N . LYS A 1 178 ? -28.492 -3.495 -36.159 1.00 41.00 178 LYS A N 1
ATOM 1380 C CA . LYS A 1 178 ? -29.828 -3.846 -36.696 1.00 41.00 178 LYS A CA 1
ATOM 1381 C C . LYS A 1 178 ? -30.728 -4.136 -35.472 1.00 41.00 178 LYS A C 1
ATOM 1383 O O . LYS A 1 178 ? -30.291 -4.880 -34.604 1.00 41.00 178 LYS A O 1
ATOM 1388 N N . HIS A 1 179 ? -31.738 -3.317 -35.130 1.00 36.00 179 HIS A N 1
ATOM 1389 C CA . HIS A 1 179 ? -33.159 -3.349 -35.571 1.00 36.00 179 HIS A CA 1
ATOM 1390 C C . HIS A 1 179 ? -33.775 -4.761 -35.453 1.00 36.00 179 HIS A C 1
ATOM 1392 O O . HIS A 1 179 ? -33.132 -5.707 -35.875 1.00 36.00 179 HIS A O 1
ATOM 1398 N N . PHE A 1 180 ? -34.980 -5.037 -34.942 1.00 35.50 180 PHE A N 1
ATOM 1399 C CA . PHE A 1 180 ? -36.159 -4.274 -34.500 1.00 35.50 180 PHE A CA 1
ATOM 1400 C C . PHE A 1 180 ? -37.091 -5.324 -33.837 1.00 35.50 180 PHE A C 1
ATOM 1402 O O . PHE A 1 180 ? -37.199 -6.428 -34.368 1.00 35.50 180 PHE A O 1
ATOM 1409 N N . LYS A 1 181 ? -37.737 -5.053 -32.690 1.00 47.41 181 LYS A N 1
ATOM 1410 C CA . LYS A 1 181 ? -38.748 -5.969 -32.102 1.00 47.41 181 LYS A CA 1
ATOM 1411 C C . LYS A 1 181 ? -40.125 -5.680 -32.724 1.00 47.41 181 LYS A C 1
ATOM 1413 O O . LYS A 1 181 ? -40.465 -4.500 -32.830 1.00 47.41 181 LYS A O 1
ATOM 1418 N N . PRO A 1 182 ? -40.940 -6.686 -33.092 1.00 48.06 182 PRO A N 1
ATOM 1419 C CA . PRO A 1 182 ? -42.233 -6.430 -33.712 1.00 48.06 182 PRO A CA 1
ATOM 1420 C C . PRO A 1 182 ? -43.268 -6.020 -32.655 1.00 48.06 182 PRO A C 1
ATOM 1422 O O . PRO A 1 182 ? -43.409 -6.660 -31.614 1.00 48.06 182 PRO A O 1
ATOM 1425 N N . LYS A 1 183 ? -44.018 -4.949 -32.940 1.00 41.41 183 LYS A N 1
ATOM 1426 C CA . LYS A 1 183 ? -45.303 -4.660 -32.296 1.00 41.41 183 LYS A CA 1
ATOM 1427 C C . LYS A 1 183 ? -46.399 -5.336 -33.116 1.00 41.41 183 LYS A C 1
ATOM 1429 O O . LYS A 1 183 ? -46.719 -4.864 -34.200 1.00 41.41 183 LYS A O 1
ATOM 1434 N N . GLY A 1 184 ? -46.989 -6.401 -32.584 1.00 39.66 184 GLY A N 1
ATOM 1435 C CA . GLY A 1 184 ? -48.278 -6.912 -33.042 1.00 39.66 184 GLY A CA 1
ATOM 1436 C C . GLY A 1 184 ? -49.398 -6.293 -32.209 1.00 39.66 184 GLY A C 1
ATOM 1437 O O . GLY A 1 184 ? -49.608 -6.691 -31.068 1.00 39.66 184 GLY A O 1
ATOM 1438 N N . LYS A 1 185 ? -50.100 -5.304 -32.768 1.00 47.44 185 LYS A N 1
ATOM 1439 C CA . LYS A 1 185 ? -51.466 -4.941 -32.371 1.00 47.44 185 LYS A CA 1
ATOM 1440 C C . LYS A 1 185 ? -52.377 -5.224 -33.567 1.00 47.44 185 LYS A C 1
ATOM 1442 O O . LYS A 1 185 ? -52.272 -4.538 -34.575 1.00 47.44 185 LYS A O 1
ATOM 1447 N N . MET A 1 186 ? -53.294 -6.170 -33.409 1.00 45.97 186 MET A N 1
ATOM 1448 C CA . MET A 1 186 ? -54.585 -6.258 -34.102 1.00 45.97 186 MET A CA 1
ATOM 1449 C C . MET A 1 186 ? -55.573 -6.722 -33.019 1.00 45.97 186 MET A C 1
ATOM 1451 O O . MET A 1 186 ? -55.309 -7.721 -32.369 1.00 45.97 186 MET A O 1
ATOM 1455 N N . SER A 1 187 ? -56.511 -5.911 -32.527 1.00 45.88 187 SER A N 1
ATOM 1456 C CA . SER A 1 187 ? -57.701 -5.302 -33.150 1.00 45.88 187 SER A CA 1
ATOM 1457 C C . SER A 1 187 ? -58.965 -6.140 -32.907 1.00 45.88 187 SER A C 1
ATOM 1459 O O . SER A 1 187 ? -59.181 -7.128 -33.587 1.00 45.88 187 SER A O 1
ATOM 1461 N N . LYS A 1 188 ? -59.809 -5.603 -32.011 1.00 49.69 188 LYS A N 1
ATOM 1462 C CA . LYS A 1 188 ? -61.278 -5.463 -32.091 1.00 49.69 188 LYS A CA 1
ATOM 1463 C C . LYS A 1 188 ? -62.176 -6.720 -32.155 1.00 49.69 188 LYS A C 1
ATOM 1465 O O . LYS A 1 188 ? -62.247 -7.385 -33.172 1.00 49.69 188 LYS A O 1
ATOM 1470 N N . LYS A 1 189 ? -63.041 -6.797 -31.132 1.00 43.19 189 LYS A N 1
ATOM 1471 C CA . LYS A 1 189 ? -64.511 -6.645 -31.227 1.00 43.19 189 LYS A CA 1
ATOM 1472 C C . LYS A 1 189 ? -65.268 -7.731 -32.013 1.00 43.19 189 LYS A C 1
ATOM 1474 O O . LYS A 1 189 ? -65.438 -7.605 -33.222 1.00 43.19 189 LYS A O 1
ATOM 1479 N N . SER A 1 190 ? -65.853 -8.687 -31.299 1.00 45.75 190 SER A N 1
ATOM 1480 C CA . SER A 1 190 ? -67.308 -8.907 -31.144 1.00 45.75 190 SER A CA 1
ATOM 1481 C C . SER A 1 190 ? -67.533 -9.966 -30.074 1.00 45.75 190 SER A C 1
ATOM 1483 O O . SER A 1 190 ? -66.639 -10.830 -29.941 1.00 45.75 190 SER A O 1
#

Foldseek 3Di:
DPDDPPVCPVVVVVVVVVVVVVCVVCVVVVVDDVVVVVVPDDPLVVLVVVLVVLVVVLVVVCVVCVVVVHDPVPVCSVVSVVVSVVSVVVSVVVVVVVVDDDDDPVVVVVVVVVVVVVVVVVVVVVPDDDDDDDDDDDDDDDDDDDDDDDDDDDDDDDDDDDDDPDDPDDDDDDDDDDDDDDDDDDDDDD

Sequence (190 aa):
MKDIPSELKDSLANLDQSLSQLGENFSPLLSTVQSELQSKLNPLEQAKVDLVAVYAINSLFWAYLNTCGLNPKGKGVKTELDRIRTYMNRVKEIEDKKKAPRINADAALRFVRNSLWDAAHKKSTALQPQSPAGSADGKSKTEAQKEEAAEQEDENIPSASKMQKMSNMKKGKKKQKKHFKPKGKMSKKS

InterPro domains:
  IPR007146 Sas10/Utp3/C1D [PF04000] (12-90)
  IPR011082 Exosome-associated factor Rrp47/DNA strand repair C1D [PTHR15341] (1-175)